Protein AF-A0A2P5EHJ2-F1 (afdb_monomer)

Mean predicted aligned error: 14.76 Å

Structure (mmCIF, N/CA/C/O backbone):
data_AF-A0A2P5EHJ2-F1
#
_entry.id   AF-A0A2P5EHJ2-F1
#
loop_
_atom_site.group_PDB
_atom_site.id
_atom_site.type_symbol
_atom_site.label_atom_id
_atom_site.label_alt_id
_atom_site.label_comp_id
_atom_site.label_asym_id
_atom_site.label_entity_id
_atom_site.label_seq_id
_atom_site.pdbx_PDB_ins_code
_atom_site.Cartn_x
_atom_site.Cartn_y
_atom_site.Cartn_z
_atom_site.occupancy
_atom_site.B_iso_or_equiv
_atom_site.auth_seq_id
_atom_site.auth_comp_id
_atom_site.auth_asym_id
_atom_site.auth_atom_id
_atom_site.pdbx_PDB_model_num
ATOM 1 N N . MET A 1 1 ? 38.128 6.645 -52.106 1.00 60.84 1 MET A N 1
ATOM 2 C CA . MET A 1 1 ? 37.060 5.809 -51.503 1.00 60.84 1 MET A CA 1
ATOM 3 C C . MET A 1 1 ? 37.356 5.371 -50.065 1.00 60.84 1 MET A C 1
ATOM 5 O O . MET A 1 1 ? 36.459 5.480 -49.245 1.00 60.84 1 MET A O 1
ATOM 9 N N . ALA A 1 2 ? 38.567 4.912 -49.715 1.00 66.38 2 ALA A N 1
ATOM 10 C CA . ALA A 1 2 ? 38.880 4.490 -48.336 1.00 66.38 2 ALA A CA 1
ATOM 11 C C . ALA A 1 2 ? 38.745 5.619 -47.289 1.00 66.38 2 ALA A C 1
ATOM 13 O O . ALA A 1 2 ? 38.084 5.422 -46.277 1.00 66.38 2 ALA A O 1
ATOM 14 N N . LEU A 1 3 ? 39.274 6.816 -47.575 1.00 67.88 3 LEU A N 1
ATOM 15 C CA . LEU A 1 3 ? 39.201 7.976 -46.671 1.00 67.88 3 LEU A CA 1
ATOM 16 C C . LEU A 1 3 ? 37.756 8.362 -46.294 1.00 67.88 3 LEU A C 1
ATOM 18 O O . LEU A 1 3 ? 37.477 8.632 -45.133 1.00 67.88 3 LEU A O 1
ATOM 22 N N . ASN A 1 4 ? 36.827 8.302 -47.254 1.00 77.31 4 ASN A N 1
ATOM 23 C CA . ASN A 1 4 ? 35.415 8.632 -47.028 1.00 77.31 4 ASN A CA 1
ATOM 24 C C . ASN A 1 4 ? 34.716 7.600 -46.116 1.00 77.31 4 ASN A C 1
ATOM 26 O O . ASN A 1 4 ? 33.886 7.950 -45.286 1.00 77.31 4 ASN A O 1
ATOM 30 N N . ARG A 1 5 ? 35.112 6.320 -46.199 1.00 73.12 5 ARG A N 1
ATOM 31 C CA . ARG A 1 5 ? 34.600 5.270 -45.301 1.00 73.12 5 ARG A CA 1
ATOM 32 C C . ARG A 1 5 ? 35.107 5.432 -43.869 1.00 73.12 5 ARG A C 1
ATOM 34 O O . ARG A 1 5 ? 34.342 5.225 -42.937 1.00 73.12 5 ARG A O 1
ATOM 41 N N . HIS A 1 6 ? 36.370 5.819 -43.684 1.00 72.88 6 HIS A N 1
ATOM 42 C CA . HIS A 1 6 ? 36.909 6.091 -42.348 1.00 72.88 6 HIS A CA 1
ATOM 43 C C . HIS A 1 6 ? 36.229 7.291 -41.684 1.00 72.88 6 HIS A C 1
ATOM 45 O O . HIS A 1 6 ? 35.910 7.214 -40.501 1.00 72.88 6 HIS A O 1
ATOM 51 N N . LEU A 1 7 ? 35.954 8.352 -42.449 1.00 77.75 7 LEU A N 1
ATOM 52 C CA . LEU A 1 7 ? 35.233 9.521 -41.948 1.00 77.75 7 LEU A CA 1
ATOM 53 C C . LEU A 1 7 ? 33.810 9.158 -41.494 1.00 77.75 7 LEU A C 1
ATOM 55 O O . LEU A 1 7 ? 33.454 9.444 -40.357 1.00 77.75 7 LEU A O 1
ATOM 59 N N . ARG A 1 8 ? 33.044 8.427 -42.317 1.00 77.56 8 ARG A N 1
ATOM 60 C CA . ARG A 1 8 ? 31.687 7.979 -41.942 1.00 77.56 8 ARG A CA 1
ATOM 6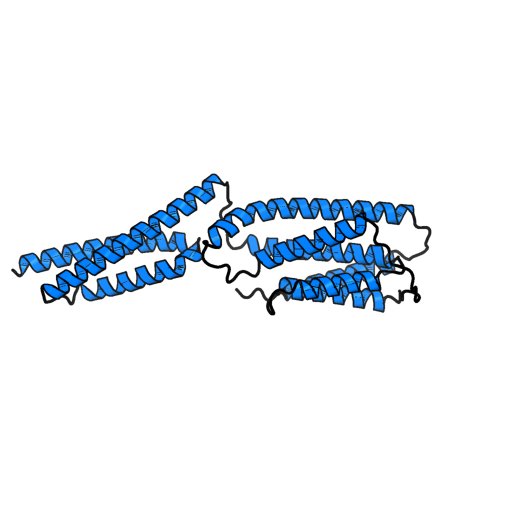1 C C . ARG A 1 8 ? 31.670 7.069 -40.714 1.00 77.56 8 ARG A C 1
ATOM 63 O O . ARG A 1 8 ? 30.804 7.221 -39.860 1.00 77.56 8 ARG A O 1
ATOM 70 N N . ARG A 1 9 ? 32.643 6.156 -40.568 1.00 73.81 9 ARG A N 1
ATOM 71 C CA . ARG A 1 9 ? 32.772 5.352 -39.333 1.00 73.81 9 ARG A CA 1
ATOM 72 C C . ARG A 1 9 ? 32.992 6.233 -38.107 1.00 73.81 9 ARG A C 1
ATOM 74 O O . ARG A 1 9 ? 32.376 5.982 -37.077 1.00 73.81 9 ARG A O 1
ATOM 81 N N . ALA A 1 10 ? 33.847 7.250 -38.216 1.00 73.94 10 ALA A N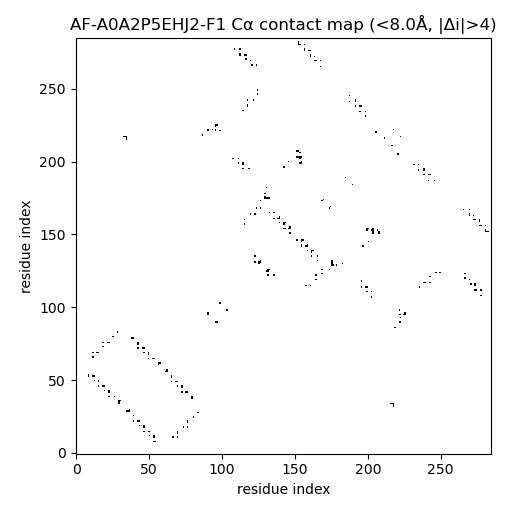 1
ATOM 82 C CA . ALA A 1 10 ? 34.107 8.174 -37.117 1.00 73.94 10 ALA A CA 1
ATOM 83 C C . ALA A 1 10 ? 32.845 8.968 -36.732 1.00 73.94 10 ALA A C 1
ATOM 85 O O . ALA A 1 10 ? 32.527 9.062 -35.551 1.00 73.94 10 ALA A O 1
ATOM 86 N N . GLU A 1 11 ? 32.081 9.466 -37.707 1.00 77.75 11 GLU A N 1
ATOM 87 C CA . GLU A 1 11 ? 30.813 10.176 -37.466 1.00 77.75 11 GLU A CA 1
ATOM 88 C C . GLU A 1 11 ? 29.762 9.284 -36.783 1.00 77.75 11 GLU A C 1
ATOM 90 O O . GLU A 1 11 ? 29.110 9.699 -35.819 1.00 77.75 11 GLU A O 1
ATOM 95 N N . MET A 1 12 ? 29.633 8.031 -37.229 1.00 75.12 12 MET A N 1
ATOM 96 C CA . MET A 1 12 ? 28.741 7.052 -36.599 1.00 75.12 12 MET A CA 1
ATOM 97 C C . MET A 1 12 ? 29.174 6.725 -35.167 1.00 75.12 12 MET A C 1
ATOM 99 O O . MET A 1 12 ? 28.331 6.677 -34.273 1.00 75.12 12 MET A O 1
ATOM 103 N N . ALA A 1 13 ? 30.477 6.546 -34.928 1.00 72.88 13 ALA A N 1
ATOM 104 C CA . ALA A 1 13 ? 31.018 6.289 -33.596 1.00 72.88 13 ALA A CA 1
ATOM 105 C C . ALA A 1 13 ? 30.771 7.464 -32.634 1.00 72.88 13 ALA A C 1
ATOM 107 O O . ALA A 1 13 ? 30.373 7.244 -31.488 1.00 72.88 13 ALA A O 1
ATOM 108 N N . CYS A 1 14 ? 30.934 8.708 -33.100 1.00 79.19 14 CYS A N 1
ATOM 109 C CA . CYS A 1 14 ? 30.576 9.901 -32.328 1.00 79.19 14 CYS A CA 1
ATOM 110 C C . CYS A 1 14 ? 29.082 9.907 -31.977 1.00 79.19 14 CYS A C 1
ATOM 112 O O . CYS A 1 14 ? 28.728 10.035 -30.809 1.00 79.19 14 CYS A O 1
ATOM 114 N N . THR A 1 15 ? 28.211 9.662 -32.961 1.00 75.94 15 THR A N 1
ATOM 115 C CA . THR A 1 15 ? 26.753 9.645 -32.746 1.00 75.94 15 THR A CA 1
ATOM 116 C C . THR A 1 15 ? 26.339 8.574 -31.733 1.00 75.94 15 THR A C 1
ATOM 118 O O . THR A 1 15 ? 25.540 8.832 -30.838 1.00 75.94 15 THR A O 1
ATOM 121 N N . ILE A 1 16 ? 26.908 7.370 -31.826 1.00 71.38 16 ILE A N 1
ATOM 122 C CA . ILE A 1 16 ? 26.653 6.291 -30.861 1.00 71.38 16 ILE A CA 1
ATOM 123 C C . ILE A 1 16 ? 27.139 6.680 -29.465 1.00 71.38 16 ILE A C 1
ATOM 125 O O . ILE A 1 16 ? 26.450 6.414 -28.483 1.00 71.38 16 ILE A O 1
ATOM 129 N N . THR A 1 17 ? 28.294 7.339 -29.366 1.00 76.50 17 THR A N 1
ATOM 130 C CA . THR A 1 17 ? 28.822 7.828 -28.086 1.00 76.50 17 THR A CA 1
ATOM 131 C C . THR A 1 17 ? 27.860 8.826 -27.440 1.00 76.50 17 THR A C 1
ATOM 133 O O . THR A 1 17 ? 27.565 8.698 -26.251 1.00 76.50 17 THR A O 1
ATOM 136 N N . ASP A 1 18 ? 27.293 9.749 -28.220 1.00 77.31 18 ASP A N 1
ATOM 137 C CA . ASP A 1 18 ? 26.285 10.696 -27.733 1.00 77.31 18 ASP A CA 1
ATOM 138 C C . ASP A 1 18 ? 25.021 9.982 -27.234 1.00 77.31 18 ASP A C 1
ATOM 140 O O . ASP A 1 18 ? 24.514 10.303 -26.156 1.00 77.31 18 ASP A O 1
ATOM 144 N N . ILE A 1 19 ? 24.542 8.961 -27.956 1.00 73.50 19 ILE A N 1
ATOM 145 C CA . ILE A 1 19 ? 23.400 8.134 -27.526 1.00 73.50 19 ILE A CA 1
ATOM 146 C C . ILE A 1 19 ? 23.718 7.408 -26.215 1.00 73.50 19 ILE A C 1
ATOM 148 O O . ILE A 1 19 ? 22.867 7.355 -25.327 1.00 73.50 19 ILE A O 1
ATOM 152 N N . VAL A 1 20 ? 24.929 6.866 -26.053 1.00 72.06 20 VAL A N 1
ATOM 153 C CA . VAL A 1 20 ? 25.353 6.196 -24.812 1.00 72.06 20 VAL A CA 1
ATOM 154 C C . VAL A 1 20 ? 25.381 7.180 -23.643 1.00 72.06 20 VAL A C 1
ATOM 156 O O . VAL A 1 20 ? 24.893 6.854 -22.560 1.00 72.06 20 VAL A O 1
ATOM 159 N N . ILE A 1 21 ? 25.908 8.390 -23.846 1.00 76.00 21 ILE A N 1
ATOM 160 C CA . ILE A 1 21 ? 25.928 9.440 -22.817 1.00 76.00 21 ILE A CA 1
ATOM 161 C C . ILE A 1 21 ? 24.498 9.824 -22.419 1.00 76.00 21 ILE A C 1
ATOM 163 O O . ILE A 1 21 ? 24.180 9.854 -21.228 1.00 76.00 21 ILE A O 1
ATOM 167 N N . GLN A 1 22 ? 23.616 10.053 -23.397 1.00 75.75 22 GLN A N 1
ATOM 168 C CA . GLN A 1 22 ? 22.203 10.349 -23.146 1.00 75.75 22 GLN A CA 1
ATOM 169 C C . GLN A 1 22 ? 21.498 9.195 -22.431 1.00 75.75 22 GLN A C 1
ATOM 171 O O . GLN A 1 22 ? 20.753 9.425 -21.483 1.00 75.75 22 GLN A O 1
ATOM 176 N N . SER A 1 23 ? 21.773 7.953 -22.831 1.00 72.69 23 SER A N 1
ATOM 177 C CA . SER A 1 23 ? 21.204 6.759 -22.206 1.00 72.69 23 SER A CA 1
ATOM 178 C C . SER A 1 23 ? 21.645 6.628 -20.753 1.00 72.69 23 SER A C 1
ATOM 180 O O . SER A 1 23 ? 20.811 6.367 -19.900 1.00 72.69 23 SER A O 1
ATOM 182 N N . ARG A 1 24 ? 22.909 6.909 -20.419 1.00 75.06 24 ARG A N 1
ATOM 183 C CA . ARG A 1 24 ? 23.361 6.938 -19.015 1.00 75.06 24 ARG A CA 1
ATOM 184 C C . ARG A 1 24 ? 22.679 8.035 -18.200 1.00 75.06 24 ARG A C 1
ATOM 186 O O . ARG A 1 24 ? 22.322 7.806 -17.048 1.00 75.06 24 ARG A O 1
ATOM 193 N N . ALA A 1 25 ? 22.484 9.218 -18.783 1.00 77.00 25 ALA A N 1
ATOM 194 C CA . ALA A 1 25 ? 21.754 10.295 -18.119 1.00 77.00 25 ALA A CA 1
ATOM 195 C C . ALA A 1 25 ? 20.280 9.919 -17.877 1.00 77.00 25 ALA A C 1
ATOM 197 O O . ALA A 1 25 ? 19.750 10.199 -16.804 1.00 77.00 25 ALA A O 1
ATOM 198 N N . MET A 1 26 ? 19.641 9.246 -18.841 1.00 79.19 26 MET A N 1
ATOM 199 C CA . MET A 1 26 ? 18.288 8.706 -18.688 1.00 79.19 26 MET A CA 1
ATOM 200 C C . MET A 1 26 ? 18.239 7.568 -17.671 1.00 79.19 26 MET A C 1
ATOM 202 O O . MET A 1 26 ? 17.310 7.538 -16.881 1.00 79.19 26 MET A O 1
ATOM 206 N N . GLN A 1 27 ? 19.238 6.683 -17.637 1.00 77.56 27 GLN A N 1
ATOM 207 C CA . GLN A 1 27 ? 19.295 5.555 -16.707 1.00 77.56 27 GLN A CA 1
ATOM 208 C C . GLN A 1 27 ? 19.122 6.021 -15.266 1.00 77.56 27 GLN A C 1
ATOM 210 O O . GLN A 1 27 ? 18.277 5.493 -14.562 1.00 77.56 27 GLN A O 1
ATOM 215 N N . LYS A 1 28 ? 19.844 7.071 -14.863 1.00 75.62 28 LYS A N 1
ATOM 216 C CA . LYS A 1 28 ? 19.715 7.633 -13.5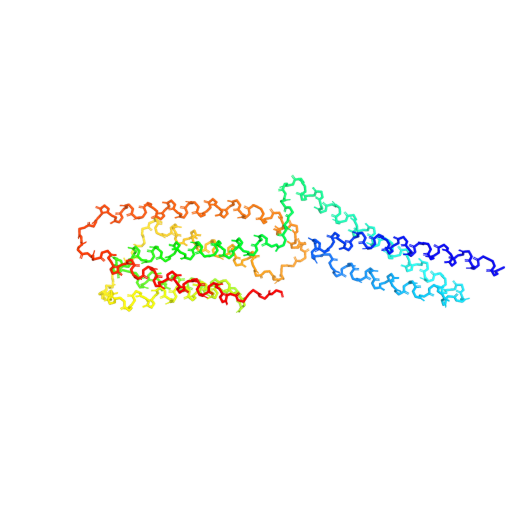16 1.00 75.62 28 LYS A CA 1
ATOM 217 C C . LYS A 1 28 ? 18.298 8.147 -13.226 1.00 75.62 28 LYS A C 1
ATOM 219 O O . LYS A 1 28 ? 17.811 7.996 -12.117 1.00 75.62 28 LYS A O 1
ATOM 224 N N . LYS A 1 29 ? 17.631 8.746 -14.219 1.00 75.38 29 LYS A N 1
ATOM 225 C CA . LYS A 1 29 ? 16.239 9.208 -14.090 1.00 75.38 29 LYS A CA 1
ATOM 226 C C . LYS A 1 29 ? 15.233 8.054 -14.072 1.00 75.38 29 LYS A C 1
ATOM 228 O O . LYS A 1 29 ? 14.196 8.169 -13.442 1.00 75.38 29 LYS A O 1
ATOM 233 N N . ILE A 1 30 ? 15.525 6.968 -14.781 1.00 69.94 30 ILE A N 1
ATOM 234 C CA . ILE A 1 30 ? 14.668 5.780 -14.896 1.00 69.94 30 ILE A CA 1
ATOM 235 C C . ILE A 1 30 ? 14.848 4.853 -13.693 1.00 69.94 30 ILE A C 1
ATOM 237 O O . ILE A 1 30 ? 13.908 4.189 -13.290 1.00 69.94 30 ILE A O 1
ATOM 241 N N . GLU A 1 31 ? 16.023 4.838 -13.067 1.00 69.06 31 GLU A N 1
ATOM 242 C CA . GLU A 1 31 ? 16.214 4.207 -11.757 1.00 69.06 31 GLU A CA 1
ATOM 243 C C . GLU A 1 31 ? 15.306 4.852 -10.695 1.00 69.06 31 GLU A C 1
ATOM 245 O O . GLU A 1 31 ? 14.839 4.152 -9.807 1.00 69.06 31 GLU A O 1
ATOM 250 N N . GLU A 1 32 ? 14.984 6.146 -10.833 1.00 63.53 32 GLU A N 1
ATOM 251 C CA . GLU A 1 32 ? 13.972 6.838 -10.014 1.00 63.53 32 GLU A CA 1
ATOM 252 C C . GLU A 1 32 ? 12.518 6.588 -10.501 1.00 63.53 32 GLU A C 1
ATOM 254 O O . GLU A 1 32 ? 11.576 6.943 -9.795 1.00 63.53 32 GLU A O 1
ATOM 259 N N . LEU A 1 33 ? 12.312 6.023 -11.704 1.00 61.81 33 LEU A N 1
ATOM 260 C CA . LEU A 1 33 ? 11.027 5.928 -12.425 1.00 61.81 33 LEU A CA 1
ATOM 261 C C . LEU A 1 33 ? 10.903 4.572 -13.162 1.00 61.81 33 LEU A C 1
ATOM 263 O O . LEU A 1 33 ? 11.215 4.457 -14.354 1.00 61.81 33 LEU A O 1
ATOM 267 N N . ASP A 1 34 ? 10.469 3.537 -12.446 1.00 61.41 34 ASP A N 1
ATOM 268 C CA . ASP A 1 34 ? 10.512 2.120 -12.845 1.00 61.41 34 ASP A CA 1
ATOM 269 C C . ASP A 1 34 ? 9.745 1.769 -14.151 1.00 61.41 34 ASP A C 1
ATOM 271 O O . ASP A 1 34 ? 10.102 0.841 -14.878 1.00 61.41 34 ASP A O 1
ATOM 275 N N . GLY A 1 35 ? 8.744 2.548 -14.553 1.00 66.62 35 GLY A N 1
ATOM 276 C CA . GLY A 1 35 ? 7.829 2.287 -15.669 1.00 66.62 35 GLY A CA 1
ATOM 277 C C . GLY A 1 35 ? 8.377 2.635 -17.049 1.00 66.62 35 GLY A C 1
ATOM 278 O O . GLY A 1 35 ? 7.714 2.387 -18.060 1.00 66.62 35 GLY A O 1
ATOM 279 N N . PHE A 1 36 ? 9.600 3.160 -17.124 1.00 70.94 36 PHE A N 1
ATOM 280 C CA . PHE A 1 36 ? 10.330 3.357 -18.380 1.00 70.94 36 PHE A CA 1
ATOM 281 C C . PHE A 1 36 ? 11.405 2.284 -18.629 1.00 70.94 36 PHE A C 1
ATOM 283 O O . PHE A 1 36 ? 12.080 2.320 -19.664 1.00 70.94 36 PHE A O 1
ATOM 290 N N . ARG A 1 37 ? 11.553 1.313 -17.714 1.00 75.12 37 ARG A N 1
ATOM 291 C CA . ARG A 1 37 ? 12.618 0.298 -17.717 1.00 75.12 37 ARG A CA 1
ATOM 292 C C . ARG A 1 37 ? 12.672 -0.529 -19.003 1.00 75.12 37 ARG A C 1
ATOM 294 O O . ARG A 1 37 ? 13.752 -0.671 -19.574 1.00 75.12 37 ARG A O 1
ATOM 301 N N . ASP A 1 38 ? 11.540 -1.031 -19.492 1.00 74.75 38 ASP A N 1
ATOM 302 C CA . ASP A 1 38 ? 11.500 -1.898 -20.684 1.00 74.75 38 ASP A CA 1
ATOM 303 C C . ASP A 1 38 ? 11.889 -1.153 -21.967 1.00 74.75 38 ASP A C 1
ATOM 305 O O . ASP A 1 38 ? 12.667 -1.644 -22.791 1.00 74.75 38 ASP A O 1
ATOM 309 N N . GLU A 1 39 ? 11.375 0.068 -22.135 1.00 74.50 39 GLU A N 1
ATOM 310 C CA . GLU A 1 39 ? 11.681 0.905 -23.295 1.00 74.50 39 GLU A CA 1
ATOM 311 C C . GLU A 1 39 ? 13.149 1.355 -23.284 1.00 74.50 39 GLU A C 1
ATOM 313 O O . GLU A 1 39 ? 13.813 1.361 -24.325 1.00 74.50 39 GLU A O 1
ATOM 318 N N . PHE A 1 40 ? 13.685 1.646 -22.100 1.00 80.81 40 PHE A N 1
ATOM 319 C CA . PHE A 1 40 ? 15.098 1.934 -21.905 1.00 80.81 40 PHE A CA 1
ATOM 320 C C . PHE A 1 40 ? 15.998 0.739 -22.203 1.00 80.81 40 PHE A C 1
ATOM 322 O O . PHE A 1 40 ? 16.985 0.887 -22.924 1.00 80.81 40 PHE A O 1
ATOM 329 N N . TRP A 1 41 ? 15.647 -0.454 -21.719 1.00 81.81 41 TRP A N 1
ATOM 330 C CA . TRP A 1 41 ? 16.387 -1.680 -22.013 1.00 81.81 41 TRP A CA 1
ATOM 331 C C . TRP A 1 41 ? 16.441 -1.971 -23.511 1.00 81.81 41 TRP A C 1
ATOM 333 O O . TRP A 1 41 ? 17.499 -2.330 -24.030 1.00 81.81 41 TRP A O 1
ATOM 343 N N . ALA A 1 42 ? 15.336 -1.757 -24.229 1.00 75.81 42 ALA A N 1
ATOM 344 C CA . ALA A 1 42 ? 15.304 -1.903 -25.680 1.00 75.81 42 ALA A CA 1
ATOM 345 C C . ALA A 1 42 ? 16.266 -0.926 -26.385 1.00 75.81 42 ALA A C 1
ATOM 347 O O . ALA A 1 42 ? 17.005 -1.335 -27.284 1.00 75.81 42 ALA A O 1
ATOM 348 N N . ILE A 1 43 ? 16.298 0.344 -25.962 1.00 77.25 43 ILE A N 1
ATOM 349 C CA . ILE A 1 43 ? 17.215 1.364 -26.504 1.00 77.25 43 ILE A CA 1
ATOM 350 C C . ILE A 1 43 ? 18.670 1.026 -26.166 1.00 77.25 43 ILE A C 1
ATOM 352 O O . ILE A 1 43 ? 19.532 1.094 -27.042 1.00 77.25 43 ILE A O 1
ATOM 356 N N . SER A 1 44 ? 18.944 0.622 -24.926 1.00 80.38 44 SER A N 1
ATOM 357 C CA . SER A 1 44 ? 20.279 0.248 -24.453 1.00 80.38 44 SER A CA 1
ATOM 358 C C . SER A 1 44 ? 20.838 -0.936 -25.247 1.00 80.38 44 SER A C 1
ATOM 360 O O . SER A 1 44 ? 21.905 -0.827 -25.853 1.00 80.38 44 SER A O 1
ATOM 362 N N . ASN A 1 45 ? 20.063 -2.019 -25.373 1.00 81.69 45 ASN A N 1
ATOM 363 C CA . ASN A 1 45 ? 20.450 -3.202 -26.145 1.00 81.69 45 ASN A CA 1
ATOM 364 C C . ASN A 1 45 ? 20.703 -2.871 -27.623 1.00 81.69 45 ASN A C 1
ATOM 366 O O . ASN A 1 45 ? 21.704 -3.306 -28.195 1.00 81.69 45 ASN A O 1
ATOM 370 N N . ALA A 1 46 ? 19.826 -2.072 -28.240 1.00 76.38 46 ALA A N 1
ATOM 371 C CA . ALA A 1 46 ? 19.997 -1.641 -29.625 1.00 76.38 46 ALA A CA 1
ATOM 372 C C . ALA A 1 46 ? 21.250 -0.765 -29.808 1.00 76.38 46 ALA A C 1
ATOM 374 O O . ALA A 1 46 ? 21.961 -0.905 -30.803 1.00 76.38 46 ALA A O 1
ATOM 375 N N . THR A 1 47 ? 21.557 0.093 -28.832 1.00 79.50 47 THR A N 1
ATOM 376 C CA . THR A 1 47 ? 22.751 0.952 -28.834 1.00 79.50 47 THR A CA 1
ATOM 377 C C . THR A 1 47 ? 24.030 0.127 -28.700 1.00 79.50 47 THR A C 1
ATOM 379 O O . THR A 1 47 ? 24.968 0.330 -29.469 1.00 79.50 47 THR A O 1
ATOM 382 N N . SER A 1 48 ? 24.069 -0.844 -27.781 1.00 80.00 48 SER A N 1
ATOM 383 C CA . SER A 1 48 ? 25.206 -1.763 -27.630 1.00 80.00 48 SER A CA 1
ATOM 384 C C . SER A 1 48 ? 25.442 -2.596 -28.889 1.00 80.00 48 SER A C 1
ATOM 386 O O . SER A 1 48 ? 26.585 -2.765 -29.311 1.00 80.00 48 SER A O 1
ATOM 388 N N . TYR A 1 49 ? 24.367 -3.072 -29.522 1.00 79.44 49 TYR A N 1
ATOM 389 C CA . TYR A 1 49 ? 24.451 -3.783 -30.793 1.00 79.44 49 TYR A CA 1
ATOM 390 C C . TYR A 1 49 ? 25.007 -2.889 -31.911 1.00 79.44 49 TYR A C 1
ATOM 392 O O . TYR A 1 49 ? 25.942 -3.285 -32.605 1.00 79.44 49 TYR A O 1
ATOM 400 N N . ALA A 1 50 ? 24.499 -1.658 -32.046 1.00 76.38 50 ALA A N 1
ATOM 401 C CA . ALA A 1 50 ? 24.994 -0.700 -33.031 1.00 76.38 50 ALA A CA 1
ATOM 402 C C . ALA A 1 50 ? 26.480 -0.366 -32.814 1.00 76.38 50 ALA A C 1
ATOM 404 O O . ALA A 1 50 ? 27.236 -0.341 -33.783 1.00 76.38 50 ALA A O 1
ATOM 405 N N . ALA A 1 51 ? 26.913 -0.184 -31.561 1.00 80.12 51 ALA A N 1
ATOM 406 C CA . ALA A 1 51 ? 28.310 0.066 -31.206 1.00 80.12 51 ALA A CA 1
ATOM 407 C C . ALA A 1 51 ? 29.231 -1.080 -31.646 1.00 80.12 51 ALA A C 1
ATOM 409 O O . ALA A 1 51 ? 30.253 -0.835 -32.282 1.00 80.12 51 ALA A O 1
ATOM 410 N N . ALA A 1 52 ? 28.837 -2.328 -31.374 1.00 83.00 52 ALA A N 1
ATOM 411 C CA . ALA A 1 52 ? 29.602 -3.506 -31.774 1.00 83.00 52 ALA A CA 1
ATOM 412 C C . ALA A 1 52 ? 29.684 -3.672 -33.303 1.00 83.00 52 ALA A C 1
ATOM 414 O O . ALA A 1 52 ? 30.666 -4.198 -33.818 1.00 83.00 52 ALA A O 1
ATOM 415 N N . MET A 1 53 ? 28.670 -3.222 -34.047 1.00 79.69 53 MET A N 1
ATOM 416 C CA . MET A 1 53 ? 28.653 -3.353 -35.504 1.00 79.69 53 MET A CA 1
ATOM 417 C C . MET A 1 53 ? 29.588 -2.385 -36.229 1.00 79.69 53 MET A C 1
ATOM 419 O O . MET A 1 53 ? 30.071 -2.742 -37.301 1.00 79.69 53 MET A O 1
ATOM 423 N N . VAL A 1 54 ? 29.840 -1.182 -35.697 1.00 80.00 54 VAL A N 1
ATOM 424 C CA . VAL A 1 54 ? 30.566 -0.109 -36.416 1.00 80.00 54 VAL A CA 1
ATOM 425 C C . VAL A 1 54 ? 31.964 -0.535 -36.867 1.00 80.00 54 VAL A C 1
ATOM 427 O O . VAL A 1 54 ? 32.382 -0.199 -37.981 1.00 80.00 54 VAL A O 1
ATOM 430 N N . ASP A 1 55 ? 32.651 -1.342 -36.061 1.00 79.12 55 ASP A N 1
ATOM 431 C CA . ASP A 1 55 ? 33.992 -1.849 -36.371 1.00 79.12 55 ASP A CA 1
ATOM 432 C C . ASP A 1 55 ? 33.994 -2.941 -37.458 1.00 79.12 55 ASP A C 1
ATOM 434 O O . ASP A 1 55 ? 35.035 -3.244 -38.049 1.00 79.12 55 ASP A O 1
ATOM 438 N N . HIS A 1 56 ? 32.823 -3.495 -37.779 1.00 83.81 56 HIS A N 1
ATOM 439 C CA . HIS A 1 56 ? 32.639 -4.623 -38.691 1.00 83.81 56 HIS A CA 1
ATOM 440 C C . HIS A 1 56 ? 31.887 -4.266 -39.987 1.00 83.81 56 HIS A C 1
ATOM 442 O O . HIS A 1 56 ? 31.511 -5.162 -40.737 1.00 83.81 56 HIS A O 1
ATOM 448 N N . LEU A 1 57 ? 31.676 -2.979 -40.292 1.00 82.56 57 LEU A N 1
ATOM 449 C CA . LEU A 1 57 ? 31.001 -2.548 -41.528 1.00 82.56 57 LEU A CA 1
ATOM 450 C C . LEU A 1 57 ? 31.990 -2.476 -42.697 1.00 82.56 57 LEU A C 1
ATOM 452 O O . LEU A 1 57 ? 32.866 -1.606 -42.713 1.00 82.56 57 LEU A O 1
ATOM 456 N N . PHE A 1 58 ? 31.855 -3.334 -43.708 1.00 83.62 58 PHE A N 1
ATOM 457 C CA . PHE A 1 58 ? 32.791 -3.402 -44.841 1.00 83.62 58 PHE A CA 1
ATOM 458 C C . PHE A 1 58 ? 32.180 -2.919 -46.161 1.00 83.62 58 PHE A C 1
ATOM 460 O O . PHE A 1 58 ? 32.902 -2.408 -47.030 1.00 83.62 58 PHE A O 1
ATOM 467 N N . THR A 1 59 ? 30.861 -3.036 -46.297 1.00 88.94 59 THR A N 1
ATOM 468 C CA . THR A 1 59 ? 30.102 -2.735 -47.513 1.00 88.94 59 THR A CA 1
ATOM 469 C C . THR A 1 59 ? 29.217 -1.502 -47.350 1.00 88.94 59 THR A C 1
ATOM 471 O O . THR A 1 59 ? 28.747 -1.189 -46.262 1.00 88.94 59 THR A O 1
ATOM 474 N N . GLU A 1 60 ? 28.958 -0.803 -48.455 1.00 83.25 60 GLU A N 1
ATOM 475 C CA . GLU A 1 60 ? 28.117 0.404 -48.466 1.00 83.25 60 GLU A CA 1
ATOM 476 C C . GLU A 1 60 ? 26.688 0.135 -47.967 1.00 83.25 60 GLU A C 1
ATOM 478 O O . GLU A 1 60 ? 26.087 0.955 -47.277 1.00 83.25 60 GLU A O 1
ATOM 483 N N . GLU A 1 61 ? 26.159 -1.050 -48.263 1.00 87.25 61 GLU A N 1
ATOM 484 C CA . GLU A 1 61 ? 24.834 -1.454 -47.806 1.00 87.25 61 GLU A CA 1
ATOM 485 C C . GLU A 1 61 ? 24.790 -1.686 -46.286 1.00 87.25 61 GLU A C 1
ATOM 487 O O . GLU A 1 61 ? 23.800 -1.341 -45.645 1.00 87.25 61 GLU A O 1
ATOM 492 N N . GLU A 1 62 ? 25.862 -2.214 -45.687 1.00 83.75 62 GLU A N 1
ATOM 493 C CA . GLU A 1 62 ? 25.982 -2.340 -44.227 1.00 83.75 62 GLU A CA 1
ATOM 494 C C . GLU A 1 62 ? 26.036 -0.967 -43.549 1.00 83.75 62 GLU A C 1
ATOM 496 O O . GLU A 1 62 ? 25.355 -0.766 -42.543 1.00 83.75 62 GLU A O 1
ATOM 501 N N . PHE A 1 63 ? 26.766 -0.005 -44.128 1.00 81.38 63 PHE A N 1
ATOM 502 C CA . PHE A 1 63 ? 26.768 1.384 -43.655 1.00 81.38 63 PHE A CA 1
ATOM 503 C C . PHE A 1 63 ? 25.368 1.991 -43.680 1.00 81.38 63 PHE A C 1
ATOM 505 O O . PHE A 1 63 ? 24.907 2.505 -42.665 1.00 81.38 63 PHE A O 1
ATOM 512 N N . ARG A 1 64 ? 24.657 1.864 -44.805 1.00 85.81 64 ARG A N 1
ATOM 513 C CA . ARG A 1 64 ? 23.300 2.403 -44.950 1.00 85.81 64 ARG A CA 1
ATOM 514 C C . ARG A 1 64 ? 22.326 1.803 -43.932 1.00 85.81 64 ARG A C 1
ATOM 516 O O . ARG A 1 64 ? 21.511 2.520 -43.356 1.00 85.81 64 ARG A O 1
ATOM 523 N N . ARG A 1 65 ? 22.406 0.490 -43.681 1.00 83.31 65 ARG A N 1
ATOM 524 C CA . ARG A 1 65 ? 21.582 -0.171 -42.651 1.00 83.31 65 ARG A CA 1
ATOM 525 C C . ARG A 1 65 ? 21.917 0.323 -41.251 1.00 83.31 65 ARG A C 1
ATOM 527 O O . ARG A 1 65 ? 21.004 0.598 -40.479 1.00 83.31 65 ARG A O 1
ATOM 534 N N . ALA A 1 66 ? 23.200 0.446 -40.930 1.00 77.19 66 ALA A N 1
ATOM 535 C CA . ALA A 1 66 ? 23.634 0.927 -39.629 1.00 77.19 66 ALA A CA 1
ATOM 536 C C . ALA A 1 66 ? 23.226 2.394 -39.395 1.00 77.19 66 ALA A C 1
ATOM 538 O O . ALA A 1 66 ? 22.740 2.712 -38.315 1.00 77.19 66 ALA A O 1
ATOM 539 N N . GLU A 1 67 ? 23.311 3.261 -40.409 1.00 85.25 67 GLU A N 1
ATOM 540 C CA . GLU A 1 67 ? 22.803 4.640 -40.342 1.00 85.25 67 GLU A CA 1
ATOM 541 C C . GLU A 1 67 ? 21.297 4.685 -40.045 1.00 85.25 67 GLU A C 1
ATOM 543 O O . GLU A 1 67 ? 20.875 5.403 -39.140 1.00 85.25 67 GLU A O 1
ATOM 548 N N . MET A 1 68 ? 20.483 3.878 -40.737 1.00 85.69 68 MET A N 1
ATOM 549 C CA . MET A 1 68 ? 19.041 3.797 -40.460 1.00 85.69 68 MET A CA 1
ATOM 550 C C . MET A 1 68 ? 18.753 3.331 -39.026 1.00 85.69 68 MET A C 1
ATOM 552 O O . MET A 1 68 ? 17.892 3.901 -38.354 1.00 85.69 68 MET A O 1
ATOM 556 N N . THR A 1 69 ? 19.490 2.330 -38.537 1.00 81.31 69 THR A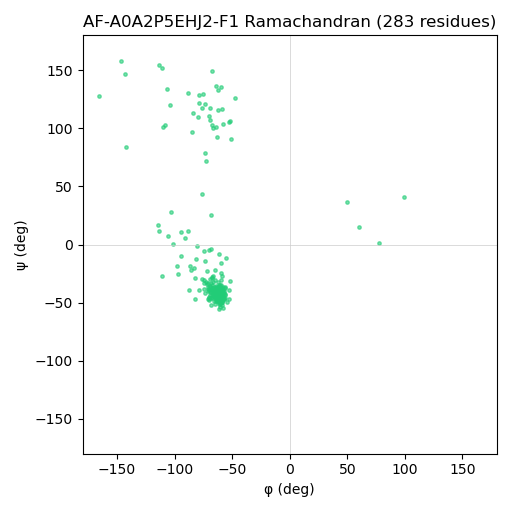 N 1
ATOM 557 C CA . THR A 1 69 ? 19.367 1.838 -37.158 1.00 81.31 69 THR A CA 1
ATOM 558 C C . THR A 1 69 ? 19.739 2.916 -36.140 1.00 81.31 69 THR A C 1
ATOM 560 O O . THR A 1 69 ? 18.995 3.121 -35.184 1.00 81.31 69 THR A O 1
ATOM 563 N N . ILE A 1 70 ? 20.838 3.647 -36.353 1.00 81.25 70 ILE A N 1
ATOM 564 C CA . ILE A 1 70 ? 21.265 4.743 -35.470 1.00 81.25 70 ILE A CA 1
ATOM 565 C C . ILE A 1 70 ? 20.201 5.845 -35.436 1.00 81.25 70 ILE A C 1
ATOM 567 O O . ILE A 1 70 ? 19.798 6.260 -34.354 1.00 81.25 70 ILE A O 1
ATOM 571 N N . VAL A 1 71 ? 19.679 6.273 -36.591 1.00 86.88 71 VAL A N 1
ATOM 572 C CA . VAL A 1 71 ? 18.614 7.292 -36.665 1.00 86.88 71 VAL A CA 1
ATOM 573 C C . VAL A 1 71 ? 17.360 6.852 -35.902 1.00 86.88 71 VAL A C 1
ATOM 575 O O . VAL A 1 71 ? 16.762 7.650 -35.172 1.00 86.88 71 VAL A O 1
ATOM 578 N N . TYR A 1 72 ? 16.974 5.581 -36.028 1.00 84.25 72 TYR A N 1
ATOM 579 C CA . TYR A 1 72 ? 15.848 5.014 -35.290 1.00 84.25 72 TYR A CA 1
ATOM 580 C C . TYR A 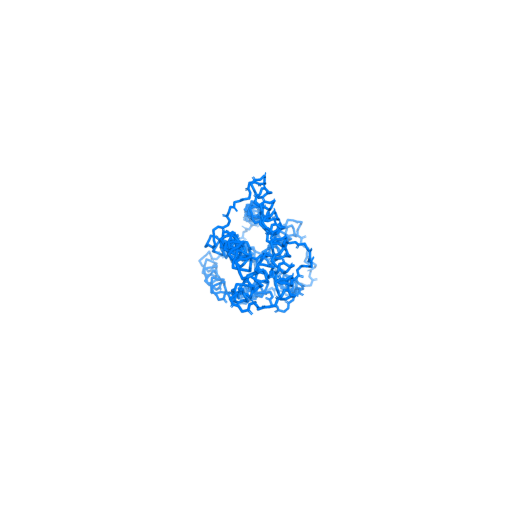1 72 ? 16.086 5.025 -33.772 1.00 84.25 72 TYR A C 1
ATOM 582 O O . TYR A 1 72 ? 15.228 5.504 -33.026 1.00 84.25 72 TYR A O 1
ATOM 590 N N . ILE A 1 73 ? 17.253 4.557 -33.312 1.00 78.25 73 ILE A N 1
ATOM 591 C CA . ILE A 1 73 ? 17.624 4.555 -31.888 1.00 78.25 73 ILE A CA 1
ATOM 592 C C . ILE A 1 73 ? 17.613 5.984 -31.334 1.00 78.25 73 ILE A C 1
ATOM 594 O O . ILE A 1 73 ? 16.985 6.227 -30.305 1.00 78.25 73 ILE A O 1
ATOM 598 N N . THR A 1 74 ? 18.228 6.938 -32.040 1.00 83.38 74 THR A N 1
ATOM 599 C CA . THR A 1 74 ? 18.257 8.355 -31.649 1.00 83.38 74 THR A CA 1
ATOM 600 C C . THR A 1 74 ? 16.852 8.924 -31.498 1.00 83.38 74 THR A C 1
ATOM 602 O O . THR A 1 74 ? 16.542 9.546 -30.483 1.00 83.38 74 THR A O 1
ATOM 605 N N . SER A 1 75 ? 15.974 8.672 -32.471 1.00 85.06 75 SER A N 1
ATOM 606 C CA . SER A 1 75 ? 14.592 9.166 -32.436 1.00 85.06 75 SER A CA 1
ATOM 607 C C . SER A 1 75 ? 13.827 8.613 -31.228 1.00 85.06 75 SER A C 1
ATOM 609 O O . SER A 1 75 ? 13.088 9.345 -30.568 1.00 85.06 75 SER A O 1
ATOM 611 N N . ARG A 1 76 ? 14.035 7.333 -30.889 1.00 81.38 76 ARG A N 1
ATOM 612 C CA . ARG A 1 76 ? 13.424 6.709 -29.705 1.00 81.38 76 ARG A CA 1
ATOM 613 C C . ARG A 1 76 ? 13.990 7.240 -28.396 1.00 81.38 76 ARG A C 1
ATOM 615 O O . ARG A 1 76 ? 13.214 7.537 -27.495 1.00 81.38 76 ARG A O 1
ATOM 622 N N . ALA A 1 77 ? 15.308 7.398 -28.301 1.00 76.25 77 ALA A N 1
ATOM 623 C CA . ALA A 1 77 ? 15.961 7.976 -27.130 1.00 76.25 77 ALA A CA 1
ATOM 624 C C . ALA A 1 77 ? 15.461 9.403 -26.857 1.00 76.25 77 ALA A C 1
ATOM 626 O O . ALA A 1 77 ? 15.130 9.740 -25.723 1.00 76.25 77 ALA A O 1
ATOM 627 N N . GLN A 1 78 ? 15.311 10.219 -27.903 1.00 86.00 78 GLN A N 1
ATOM 628 C CA . GLN A 1 78 ? 14.752 11.567 -27.791 1.00 86.00 78 GLN A CA 1
ATOM 629 C C . GLN A 1 78 ? 13.282 11.557 -27.353 1.00 86.00 78 GLN A C 1
ATOM 631 O O . GLN A 1 78 ? 12.905 12.329 -26.471 1.00 86.00 78 GLN A O 1
ATOM 636 N N . ALA A 1 79 ? 12.456 10.678 -27.927 1.00 81.69 79 ALA A N 1
ATOM 637 C CA . ALA A 1 79 ? 11.054 10.542 -27.535 1.00 81.69 79 ALA A CA 1
ATOM 638 C C . ALA A 1 79 ? 10.905 10.099 -26.069 1.00 81.69 79 ALA A C 1
ATOM 640 O O . ALA A 1 79 ? 10.086 10.661 -25.339 1.00 81.69 79 ALA A O 1
ATOM 641 N N . LEU A 1 80 ? 11.724 9.141 -25.624 1.00 78.06 80 LEU A N 1
ATOM 642 C CA . LEU A 1 80 ? 11.758 8.684 -24.236 1.00 78.06 80 LEU A CA 1
ATOM 643 C C . LEU A 1 80 ? 12.203 9.808 -23.291 1.00 78.06 80 LEU A C 1
ATOM 645 O O . LEU A 1 80 ? 11.510 10.100 -22.321 1.00 78.06 80 LEU A O 1
ATOM 649 N N . SER A 1 81 ? 13.300 10.498 -23.616 1.00 84.25 81 SER A N 1
ATOM 650 C CA . SER A 1 81 ? 13.798 11.648 -22.850 1.00 84.25 81 SER A CA 1
ATOM 651 C C . SER A 1 81 ? 12.735 12.740 -22.703 1.00 84.25 81 SER A C 1
ATOM 653 O O . SER A 1 81 ? 12.508 13.254 -21.607 1.00 84.25 81 SER A O 1
ATOM 655 N N . LYS A 1 82 ? 12.009 13.050 -23.786 1.00 86.00 82 LYS A N 1
ATOM 656 C CA . LYS A 1 82 ? 10.897 14.006 -23.754 1.00 86.00 82 LYS A CA 1
ATOM 657 C C . LYS A 1 82 ? 9.797 13.564 -22.786 1.00 86.00 82 LYS A C 1
ATOM 659 O O . LYS A 1 82 ? 9.368 14.375 -21.973 1.00 86.00 82 LYS A O 1
ATOM 664 N N . ARG A 1 83 ? 9.375 12.295 -22.837 1.00 78.31 83 ARG A N 1
ATOM 665 C CA . ARG A 1 83 ? 8.348 11.745 -21.931 1.00 78.31 83 ARG A CA 1
ATOM 666 C C . ARG A 1 83 ? 8.786 11.787 -20.468 1.00 78.31 83 ARG A C 1
ATOM 668 O O . ARG A 1 83 ? 7.980 12.162 -19.626 1.00 78.31 83 ARG A O 1
ATOM 675 N N . ILE A 1 84 ? 10.050 11.471 -20.178 1.00 74.69 84 ILE A N 1
ATOM 676 C CA . ILE A 1 84 ? 10.616 11.561 -18.823 1.00 74.69 84 ILE A CA 1
ATOM 677 C C . ILE A 1 84 ? 10.601 13.013 -18.326 1.00 74.69 84 ILE A C 1
ATOM 679 O O . ILE A 1 84 ? 10.185 13.276 -17.204 1.00 74.69 84 ILE A O 1
ATOM 683 N N . ASN A 1 85 ? 10.999 13.978 -19.158 1.00 82.00 85 ASN A N 1
ATOM 684 C CA . ASN A 1 85 ? 10.991 15.387 -18.755 1.00 82.00 85 ASN A CA 1
ATOM 685 C C . ASN A 1 85 ? 9.559 15.932 -18.575 1.00 82.00 85 ASN A C 1
ATOM 687 O O . ASN A 1 85 ? 9.298 16.656 -17.619 1.00 82.00 85 ASN A O 1
ATOM 691 N N . GLU A 1 86 ? 8.619 15.571 -19.459 1.00 80.69 86 GLU A N 1
ATOM 692 C CA . GLU A 1 86 ? 7.194 15.917 -19.312 1.00 80.69 86 GLU A CA 1
ATOM 693 C C . GLU A 1 86 ? 6.604 15.319 -18.024 1.00 80.69 86 GLU A C 1
ATOM 695 O O . GLU A 1 86 ? 5.784 15.952 -17.356 1.00 80.69 86 GLU A O 1
ATOM 700 N N . PHE A 1 87 ? 7.034 14.110 -17.659 1.00 69.56 87 PHE A N 1
ATOM 701 C CA . PHE A 1 87 ? 6.677 13.468 -16.402 1.00 69.56 87 PHE A CA 1
ATOM 702 C C . PHE A 1 87 ? 7.226 14.239 -15.191 1.00 69.56 87 PHE A C 1
ATOM 704 O O . PHE A 1 87 ? 6.462 14.607 -14.298 1.00 69.56 87 PHE A O 1
ATOM 711 N N . GLU A 1 88 ? 8.523 14.558 -15.182 1.00 71.88 88 GLU A N 1
ATOM 712 C CA . GLU A 1 88 ? 9.155 15.350 -14.118 1.00 71.88 88 GLU A CA 1
ATOM 713 C C . GLU A 1 88 ? 8.482 16.723 -13.943 1.00 71.88 88 GLU A C 1
ATOM 715 O O . GLU A 1 88 ? 8.230 17.145 -12.812 1.00 71.88 88 GLU A O 1
ATOM 720 N N . GLU A 1 89 ? 8.141 17.408 -15.041 1.00 77.94 89 GLU A N 1
ATOM 721 C CA . GLU A 1 89 ? 7.453 18.704 -14.999 1.00 77.94 89 GLU A CA 1
ATOM 722 C C . GLU A 1 89 ? 6.059 18.582 -14.369 1.00 77.94 89 GLU A C 1
ATOM 724 O O . GLU A 1 89 ? 5.679 19.403 -13.529 1.00 77.94 89 GLU A O 1
ATOM 729 N N . LYS A 1 90 ? 5.295 17.538 -14.724 1.00 71.62 90 LYS A N 1
ATOM 730 C CA . LYS A 1 90 ? 4.007 17.258 -14.073 1.00 71.62 90 LYS A CA 1
ATOM 731 C C . LYS A 1 90 ? 4.202 17.028 -12.579 1.00 71.62 90 LYS A C 1
ATOM 733 O O . LYS A 1 90 ? 3.454 17.599 -11.788 1.00 71.62 90 LYS A O 1
ATOM 738 N N . CYS A 1 91 ? 5.217 16.262 -12.183 1.00 59.62 91 CYS A N 1
ATOM 739 C CA . CYS A 1 91 ? 5.490 16.012 -10.773 1.00 59.62 91 CYS A CA 1
ATOM 740 C C . CYS A 1 91 ? 5.790 17.285 -9.987 1.00 59.62 91 CYS A C 1
ATOM 742 O O . CYS A 1 91 ? 5.222 17.494 -8.914 1.00 59.62 91 CYS A O 1
ATOM 744 N N . GLN A 1 92 ? 6.596 18.179 -10.557 1.00 66.75 92 GLN A N 1
ATOM 745 C CA . GLN A 1 92 ? 6.866 19.487 -9.965 1.00 66.75 92 GLN A CA 1
ATOM 746 C C . GLN A 1 92 ? 5.602 20.349 -9.880 1.00 66.75 92 GLN A C 1
ATOM 748 O O . GLN A 1 92 ? 5.342 20.955 -8.844 1.00 66.75 92 GLN A O 1
ATOM 753 N N . ARG A 1 93 ? 4.778 20.374 -10.937 1.00 68.94 93 ARG A N 1
ATOM 754 C CA . ARG A 1 93 ? 3.542 21.174 -10.978 1.00 68.94 93 ARG A CA 1
ATOM 755 C C . ARG A 1 93 ? 2.542 20.775 -9.891 1.00 68.94 93 ARG A C 1
ATOM 757 O O . ARG A 1 93 ? 1.836 21.638 -9.377 1.00 68.94 93 ARG A O 1
ATOM 764 N N . TYR A 1 94 ? 2.479 19.492 -9.547 1.00 54.84 94 TYR A N 1
ATOM 765 C CA . TYR A 1 94 ? 1.571 18.973 -8.523 1.00 54.84 94 TYR A CA 1
ATOM 766 C C . TYR A 1 94 ? 2.204 18.876 -7.124 1.00 54.84 94 TYR A C 1
ATOM 768 O O . TYR A 1 94 ? 1.588 18.293 -6.237 1.00 54.84 94 TYR A O 1
ATOM 776 N N . ASN A 1 95 ? 3.399 19.449 -6.903 1.00 57.41 95 ASN A N 1
ATOM 777 C CA . ASN A 1 95 ? 4.152 19.332 -5.645 1.00 57.41 95 ASN A CA 1
ATOM 778 C C . ASN A 1 95 ? 4.281 17.878 -5.162 1.00 57.41 95 ASN A C 1
ATOM 780 O O . ASN A 1 95 ? 4.218 17.608 -3.962 1.00 57.41 95 ASN A O 1
ATOM 784 N N . ILE A 1 96 ? 4.441 16.937 -6.094 1.00 48.06 96 ILE A N 1
ATOM 785 C CA . ILE A 1 96 ? 4.623 15.529 -5.755 1.00 48.06 96 ILE A CA 1
ATOM 786 C C . ILE A 1 96 ? 5.999 15.396 -5.094 1.00 48.06 96 ILE A C 1
ATOM 788 O O . ILE A 1 96 ? 7.005 15.687 -5.751 1.00 48.06 96 ILE A O 1
ATOM 792 N N . PRO A 1 97 ? 6.083 14.984 -3.816 1.00 48.59 97 PRO A N 1
ATOM 793 C CA . PRO A 1 97 ? 7.367 14.746 -3.176 1.00 48.59 97 PRO A CA 1
ATOM 794 C C . PRO A 1 97 ? 8.116 13.657 -3.946 1.00 48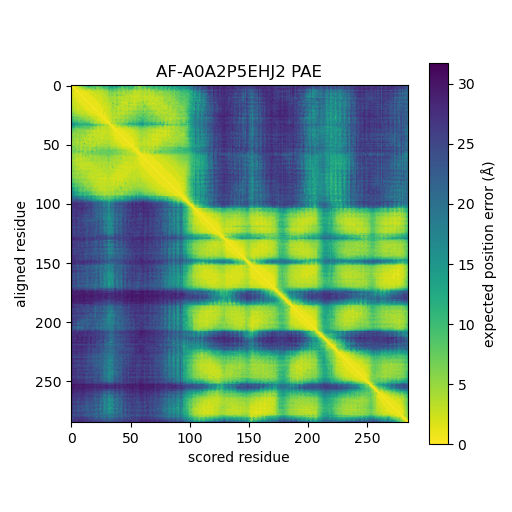.59 97 PRO A C 1
ATOM 796 O O . PRO A 1 97 ? 7.525 12.632 -4.289 1.00 48.59 97 PRO A O 1
ATOM 799 N N . LYS A 1 98 ? 9.414 13.857 -4.203 1.00 52.38 98 LYS A N 1
ATOM 800 C CA . LYS A 1 98 ? 10.270 12.764 -4.677 1.00 52.38 98 LYS A CA 1
ATOM 801 C C . LYS A 1 98 ? 10.223 11.659 -3.623 1.00 52.38 98 LYS A C 1
ATOM 803 O O . LYS A 1 98 ? 10.611 11.902 -2.482 1.00 52.38 98 LYS A O 1
ATOM 808 N N . LEU A 1 99 ? 9.708 10.487 -3.987 1.00 47.09 99 LEU A N 1
ATOM 809 C CA . LEU A 1 99 ? 9.700 9.336 -3.095 1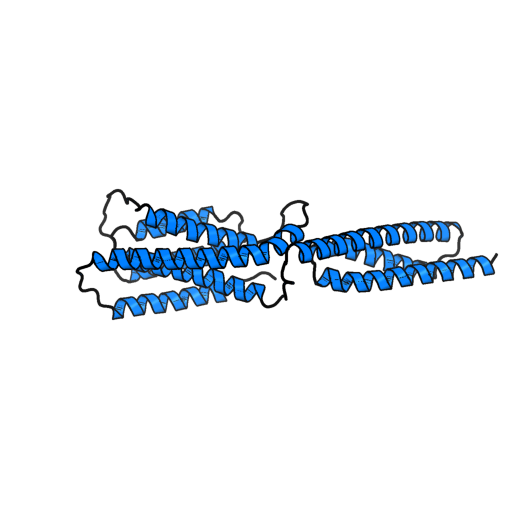.00 47.09 99 LEU A CA 1
ATOM 810 C C . LEU A 1 99 ? 11.148 8.878 -2.930 1.00 47.09 99 LEU A C 1
ATOM 812 O O . LEU A 1 99 ? 11.749 8.360 -3.860 1.00 47.09 99 LEU A O 1
ATOM 816 N N . THR A 1 100 ? 11.737 9.130 -1.769 1.00 47.69 100 THR A N 1
ATOM 817 C CA . THR A 1 100 ? 12.961 8.444 -1.362 1.00 47.69 100 THR A CA 1
ATOM 818 C C . THR A 1 100 ? 12.580 7.055 -0.860 1.00 47.69 100 THR A C 1
ATOM 820 O O . THR A 1 100 ? 11.788 6.934 0.076 1.00 47.69 100 THR A O 1
ATOM 823 N N . ASP A 1 101 ? 13.145 6.023 -1.488 1.00 48.81 101 ASP A N 1
ATOM 824 C CA . ASP A 1 101 ? 12.726 4.611 -1.435 1.00 48.81 101 ASP A CA 1
ATOM 825 C C . ASP A 1 101 ? 12.627 3.961 -0.040 1.00 48.81 101 ASP A C 1
ATOM 827 O O . ASP A 1 101 ? 12.065 2.878 0.096 1.00 48.81 101 ASP A O 1
ATOM 831 N N . SER A 1 102 ? 13.138 4.586 1.025 1.00 45.03 102 SER A N 1
ATOM 832 C CA . SER A 1 102 ? 13.095 4.021 2.382 1.00 45.03 102 SER A CA 1
ATOM 833 C C . SER A 1 102 ? 11.951 4.542 3.257 1.00 45.03 102 SER A C 1
ATOM 835 O O . SER A 1 102 ? 11.611 3.903 4.253 1.00 45.03 102 SER A O 1
ATOM 837 N N . GLU A 1 103 ? 11.341 5.678 2.909 1.00 52.34 103 GLU A N 1
ATOM 838 C CA . GLU A 1 103 ? 10.327 6.318 3.759 1.00 52.34 103 GLU A CA 1
ATOM 839 C C . GLU A 1 103 ? 8.911 5.775 3.500 1.00 52.34 103 GLU A C 1
ATOM 841 O O . GLU A 1 103 ? 8.045 5.894 4.358 1.00 52.34 103 GLU A O 1
ATOM 846 N N . THR A 1 104 ? 8.666 5.122 2.360 1.00 62.75 104 THR A N 1
ATOM 847 C CA . THR A 1 104 ? 7.324 4.707 1.914 1.00 62.75 104 THR A CA 1
ATOM 848 C C . THR A 1 104 ? 6.840 3.403 2.535 1.00 62.75 104 THR A C 1
ATOM 850 O O . THR A 1 104 ? 5.713 3.351 3.021 1.00 62.75 104 THR A O 1
ATOM 853 N N . ILE A 1 105 ? 7.671 2.358 2.568 1.00 59.06 105 ILE A N 1
ATOM 854 C CA . ILE A 1 105 ? 7.257 1.040 3.076 1.00 59.06 105 ILE A CA 1
ATOM 855 C C . ILE A 1 105 ? 7.062 1.076 4.595 1.00 59.06 105 ILE A C 1
ATOM 857 O O . ILE A 1 105 ? 6.055 0.589 5.104 1.00 59.06 105 ILE A O 1
ATOM 861 N N . VAL A 1 106 ? 7.994 1.690 5.333 1.00 62.84 106 VAL A N 1
ATOM 862 C CA . VAL A 1 106 ? 7.906 1.800 6.801 1.00 62.84 106 VAL A CA 1
ATOM 863 C C . VAL A 1 106 ? 6.701 2.649 7.213 1.00 62.84 106 VAL A C 1
ATOM 865 O O . VAL A 1 106 ? 5.979 2.284 8.143 1.00 62.84 106 VAL A O 1
ATOM 868 N N . ASP A 1 107 ? 6.437 3.746 6.500 1.00 70.50 107 ASP A N 1
ATOM 869 C CA . ASP A 1 107 ? 5.254 4.580 6.716 1.00 70.50 107 ASP A CA 1
ATOM 870 C C . ASP A 1 107 ? 3.968 3.800 6.388 1.00 70.50 107 ASP A C 1
ATOM 872 O O . ASP A 1 107 ? 3.048 3.757 7.199 1.00 70.50 107 ASP A O 1
ATOM 876 N N . GLN A 1 108 ? 3.923 3.054 5.281 1.00 69.19 108 GLN A N 1
ATOM 877 C CA . GLN A 1 108 ? 2.777 2.205 4.930 1.00 69.19 108 GLN A CA 1
ATOM 878 C C . GLN A 1 108 ? 2.520 1.074 5.942 1.00 69.19 108 GLN A C 1
ATOM 880 O O . GLN A 1 108 ? 1.363 0.855 6.308 1.00 69.19 108 GLN A O 1
ATOM 885 N N . VAL A 1 109 ? 3.560 0.406 6.458 1.00 72.44 109 VAL A N 1
ATOM 886 C CA . VAL A 1 109 ? 3.431 -0.612 7.522 1.00 72.44 109 VAL A CA 1
ATOM 887 C C . VAL A 1 109 ? 2.935 0.021 8.828 1.00 72.44 109 VAL A C 1
ATOM 889 O O . VAL A 1 109 ? 2.048 -0.509 9.499 1.00 72.44 109 VAL A O 1
ATOM 892 N N . THR A 1 110 ? 3.442 1.204 9.174 1.00 80.75 110 THR A N 1
ATOM 893 C CA . THR A 1 110 ? 2.985 1.954 10.356 1.00 80.75 110 THR A CA 1
ATOM 894 C C . THR A 1 110 ? 1.500 2.315 10.244 1.00 80.75 110 THR A C 1
ATOM 896 O O . THR A 1 110 ? 0.749 2.254 11.220 1.00 80.75 110 THR A O 1
ATOM 899 N N . ARG A 1 111 ? 1.044 2.630 9.032 1.00 80.06 111 ARG A N 1
ATOM 900 C CA . ARG A 1 111 ? -0.343 2.980 8.718 1.00 80.06 111 ARG A CA 1
ATOM 901 C C . ARG A 1 111 ? -1.307 1.797 8.807 1.00 80.06 111 ARG A C 1
ATOM 903 O O . ARG A 1 111 ? -2.339 1.915 9.469 1.00 80.06 111 ARG A O 1
ATOM 910 N N . VAL A 1 112 ? -0.973 0.648 8.210 1.00 79.94 112 VAL A N 1
ATOM 911 C CA . VAL A 1 112 ? -1.784 -0.585 8.352 1.00 79.94 112 VAL A CA 1
ATOM 912 C C . VAL A 1 112 ? -1.847 -1.043 9.813 1.00 79.94 112 VAL A C 1
ATOM 914 O O . VAL A 1 112 ? -2.897 -1.497 10.279 1.00 79.94 112 VAL A O 1
ATOM 917 N N . TYR A 1 113 ? -0.758 -0.855 10.566 1.00 84.88 113 TYR A N 1
ATOM 918 C CA . TYR A 1 113 ? -0.715 -1.128 11.999 1.00 84.88 113 TYR A CA 1
ATOM 919 C C . TYR A 1 113 ? -1.676 -0.217 12.775 1.00 84.88 113 TYR A C 1
ATOM 921 O O . TYR A 1 113 ? -2.467 -0.709 13.582 1.00 84.88 113 TYR A O 1
ATOM 929 N N . ALA A 1 114 ? -1.676 1.092 12.496 1.00 87.06 114 ALA A N 1
ATOM 930 C CA . ALA A 1 114 ? -2.570 2.050 13.148 1.00 87.06 114 ALA A CA 1
ATOM 931 C C . ALA A 1 114 ? -4.056 1.717 12.919 1.00 87.06 114 ALA A C 1
ATOM 933 O O . ALA A 1 114 ? -4.842 1.706 13.868 1.00 87.06 114 ALA A O 1
ATOM 934 N N . ILE A 1 115 ? -4.439 1.371 11.686 1.00 85.62 115 ILE A N 1
ATOM 935 C CA . ILE A 1 115 ? -5.816 0.956 11.370 1.00 85.62 115 ILE A CA 1
ATOM 936 C C . ILE A 1 115 ? -6.184 -0.333 12.089 1.00 85.62 115 ILE A C 1
ATOM 938 O O . ILE A 1 115 ? -7.256 -0.417 12.687 1.00 85.62 115 ILE A O 1
ATOM 942 N N . SER A 1 116 ? -5.292 -1.325 12.061 1.00 86.44 116 SER A N 1
ATOM 943 C CA . SER A 1 116 ? -5.506 -2.588 12.769 1.00 86.44 116 SER A CA 1
ATOM 944 C C . SER A 1 116 ? -5.759 -2.329 14.249 1.00 86.44 116 SER A C 1
ATOM 946 O O . SER A 1 116 ? -6.735 -2.826 14.801 1.00 86.44 116 SER A O 1
ATOM 948 N N . ARG A 1 117 ? -4.951 -1.469 14.876 1.00 87.88 117 ARG A N 1
ATOM 949 C CA . ARG A 1 117 ? -5.117 -1.075 16.277 1.00 87.88 117 ARG A CA 1
ATOM 950 C C . ARG A 1 117 ? -6.462 -0.393 16.544 1.00 87.88 117 ARG A C 1
ATOM 952 O O . ARG A 1 117 ? -7.089 -0.711 17.553 1.00 87.88 117 ARG A O 1
ATOM 959 N N . HIS A 1 118 ? -6.934 0.491 15.662 1.00 86.12 118 HIS A N 1
ATOM 960 C CA . HIS A 1 118 ? -8.273 1.078 15.790 1.00 86.12 118 HIS A CA 1
ATOM 961 C C . HIS A 1 118 ? -9.380 0.031 15.671 1.00 86.12 118 HIS A C 1
ATOM 963 O O . HIS A 1 118 ? -10.331 0.072 16.446 1.00 86.12 118 HIS A O 1
ATOM 969 N N . LEU A 1 119 ? -9.251 -0.932 14.760 1.00 83.50 119 LEU A N 1
ATOM 970 C CA . LEU A 1 119 ? -10.225 -2.012 14.633 1.00 83.50 119 LEU A CA 1
ATOM 971 C C . LEU A 1 119 ? -10.272 -2.890 15.893 1.00 83.50 119 LEU A C 1
ATOM 973 O O . LEU A 1 119 ? -11.352 -3.236 16.366 1.00 83.50 119 LEU A O 1
ATOM 977 N N . ILE A 1 120 ? -9.115 -3.215 16.472 1.00 84.75 120 ILE A N 1
ATOM 978 C CA . ILE A 1 120 ? -9.052 -3.965 17.734 1.00 84.75 120 ILE A CA 1
ATOM 979 C C . ILE A 1 120 ? -9.699 -3.174 18.851 1.00 84.75 120 ILE A C 1
ATOM 981 O O . ILE A 1 120 ? -10.517 -3.714 19.585 1.00 84.75 120 ILE A O 1
ATOM 985 N N . GLU A 1 121 ? -9.348 -1.899 18.978 1.00 85.19 121 GLU A N 1
ATOM 986 C CA . GLU A 1 121 ? -9.919 -1.052 20.012 1.00 85.19 121 GLU A CA 1
ATOM 987 C C . GLU A 1 121 ? -11.442 -0.967 19.881 1.00 85.19 121 GLU A C 1
ATOM 989 O O . GLU A 1 121 ? -12.136 -1.060 20.889 1.00 85.19 121 GLU A O 1
ATOM 994 N N . TYR A 1 122 ? -11.960 -0.910 18.653 1.00 85.06 122 TYR A N 1
ATOM 995 C CA . TYR A 1 122 ? -13.391 -0.972 18.379 1.00 85.06 122 TYR A CA 1
ATOM 996 C C . TYR A 1 122 ? -13.991 -2.298 18.849 1.00 85.06 122 TYR A C 1
ATOM 998 O O . TYR A 1 122 ? -14.909 -2.298 19.665 1.00 85.06 122 TYR A O 1
ATOM 1006 N N . PHE A 1 123 ? -13.463 -3.436 18.394 1.00 83.44 123 PHE A N 1
ATOM 1007 C CA . PHE A 1 123 ? -14.021 -4.737 18.762 1.00 83.44 123 PHE A CA 1
ATOM 1008 C C . PHE A 1 123 ? -13.938 -5.012 20.251 1.00 83.44 123 PHE A C 1
ATOM 1010 O O . PHE A 1 123 ? -14.860 -5.576 20.823 1.00 83.44 123 PHE A O 1
ATOM 1017 N N . LEU A 1 124 ? -12.866 -4.570 20.892 1.00 80.12 124 LEU A N 1
ATOM 1018 C CA . LEU A 1 124 ? -12.737 -4.607 22.332 1.00 80.12 124 LEU A CA 1
ATOM 1019 C C . LEU A 1 124 ? -13.855 -3.758 22.972 1.00 80.12 124 LEU A C 1
ATOM 1021 O O . LEU A 1 124 ? -14.623 -4.259 23.792 1.00 80.12 124 LEU A O 1
ATOM 1025 N N . LEU A 1 125 ? -14.024 -2.492 22.591 1.00 77.44 125 LEU A N 1
ATOM 1026 C CA . LEU A 1 125 ? -15.096 -1.649 23.145 1.00 77.44 125 LEU A CA 1
ATOM 1027 C C . LEU A 1 125 ? -16.491 -2.266 22.965 1.00 77.44 125 LEU A C 1
ATOM 1029 O O . LEU A 1 125 ? -17.329 -2.181 23.866 1.00 77.44 125 LEU A O 1
ATOM 1033 N N . MET A 1 126 ? -16.698 -2.930 21.832 1.00 76.12 126 MET A N 1
ATOM 1034 C CA . MET A 1 126 ? -17.947 -3.575 21.450 1.00 76.12 126 MET A CA 1
ATOM 1035 C C . MET A 1 126 ? -18.127 -4.977 22.031 1.00 76.12 126 MET A C 1
ATOM 1037 O O . MET A 1 126 ? -19.263 -5.401 22.182 1.00 76.12 126 MET A O 1
ATOM 1041 N N . ALA A 1 127 ? -17.062 -5.665 22.463 1.00 69.88 127 ALA A N 1
ATOM 1042 C CA . ALA A 1 127 ? -17.127 -6.972 23.138 1.00 69.88 127 ALA A CA 1
ATOM 1043 C C . ALA A 1 127 ? -17.887 -6.940 24.460 1.00 69.88 127 ALA A C 1
ATOM 1045 O O . ALA A 1 127 ? -18.137 -7.956 25.099 1.00 69.88 127 ALA A O 1
ATOM 1046 N N . LYS A 1 128 ? -18.218 -5.736 24.892 1.00 69.06 128 LYS A N 1
ATOM 1047 C CA . LYS A 1 128 ? -19.051 -5.480 26.035 1.00 69.06 128 LYS A CA 1
ATOM 1048 C C . LYS A 1 128 ? -20.547 -5.359 25.675 1.00 69.06 128 LYS A C 1
ATOM 1050 O O . LYS A 1 128 ? -21.321 -4.947 26.538 1.00 69.06 128 LYS A O 1
ATOM 1055 N N . ARG A 1 129 ? -20.923 -5.603 24.416 1.00 70.75 129 ARG A N 1
ATOM 1056 C CA . ARG A 1 129 ? -22.291 -5.768 23.907 1.00 70.75 129 ARG A CA 1
ATOM 1057 C C . ARG A 1 129 ? -22.467 -7.217 23.445 1.00 70.75 129 ARG A C 1
ATOM 1059 O O . ARG A 1 129 ? -21.494 -7.864 23.056 1.00 70.75 129 ARG A O 1
ATOM 1066 N N . ASP A 1 130 ? -23.704 -7.698 23.449 1.00 66.81 130 ASP A N 1
ATOM 1067 C CA . ASP A 1 130 ? -24.013 -9.113 23.201 1.00 66.81 130 ASP A CA 1
ATOM 1068 C C . ASP A 1 130 ? -23.880 -9.534 21.723 1.00 66.81 130 ASP A C 1
ATOM 1070 O O . ASP A 1 130 ? -23.945 -10.720 21.406 1.00 66.81 130 ASP A O 1
ATOM 1074 N N . ASP A 1 131 ? -23.618 -8.589 20.815 1.00 74.94 131 ASP A N 1
ATOM 1075 C CA 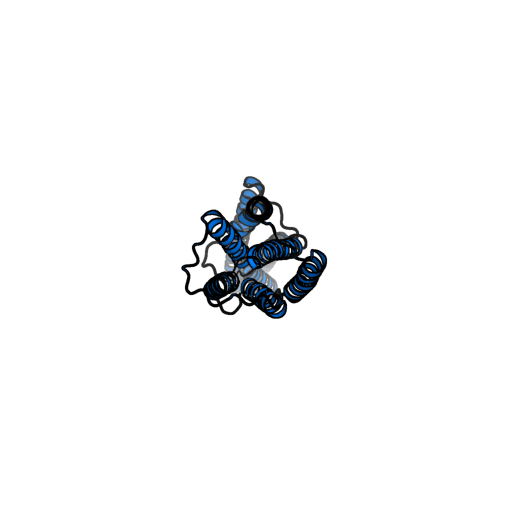. ASP A 1 131 ? -23.593 -8.784 19.360 1.00 74.94 131 ASP A CA 1
ATOM 1076 C C . ASP A 1 131 ? -22.187 -8.815 18.729 1.00 74.94 131 ASP A C 1
ATOM 1078 O O . ASP A 1 131 ? -22.036 -8.848 17.503 1.00 74.94 131 ASP A O 1
ATOM 1082 N N . ILE A 1 132 ? -21.131 -8.813 19.548 1.00 82.81 132 ILE A N 1
ATOM 1083 C CA . ILE A 1 132 ? -19.754 -8.666 19.063 1.00 82.81 132 ILE A CA 1
ATOM 1084 C C . ILE A 1 132 ? -19.307 -9.780 18.112 1.00 82.81 132 ILE A C 1
ATOM 1086 O O . ILE A 1 132 ? -18.628 -9.505 17.122 1.00 82.81 132 ILE A O 1
ATOM 1090 N N . GLU A 1 133 ? -19.675 -11.033 18.387 1.00 81.31 133 GLU A N 1
ATOM 1091 C CA . GLU A 1 133 ? -19.224 -12.170 17.578 1.00 81.31 133 GLU A CA 1
ATOM 1092 C C . GLU A 1 133 ? -19.794 -12.071 16.159 1.00 81.31 133 GLU A C 1
ATOM 1094 O O . GLU A 1 133 ? -19.055 -12.223 15.187 1.00 81.31 133 GLU A O 1
ATOM 1099 N N . PHE A 1 134 ? -21.062 -11.670 16.040 1.00 82.12 134 PHE A N 1
ATOM 1100 C CA . PHE A 1 134 ? -21.702 -11.395 14.757 1.00 82.12 134 PHE A CA 1
ATOM 1101 C C . PHE A 1 134 ? -21.029 -10.235 14.010 1.00 82.12 134 PHE A C 1
ATOM 1103 O O . PHE A 1 134 ? -20.792 -10.322 12.805 1.00 82.12 134 PHE A O 1
ATOM 1110 N N . LYS A 1 135 ? -20.658 -9.154 14.709 1.00 83.31 135 LYS A N 1
ATOM 1111 C CA . LYS A 1 135 ? -19.970 -8.006 14.090 1.00 83.31 135 LYS A CA 1
ATOM 1112 C C . LYS A 1 135 ? -18.584 -8.371 13.569 1.00 83.31 135 LYS A C 1
ATOM 1114 O O . LYS A 1 135 ? -18.228 -7.978 12.458 1.00 83.31 135 LYS A O 1
ATOM 1119 N N . ILE A 1 136 ? -17.823 -9.138 14.343 1.00 85.62 136 ILE A N 1
ATOM 1120 C CA . ILE A 1 136 ? -16.520 -9.662 13.922 1.00 85.62 136 ILE A CA 1
ATOM 1121 C C . ILE A 1 136 ? -16.684 -10.582 12.715 1.00 85.62 136 ILE A C 1
ATOM 1123 O O . ILE A 1 136 ? -15.901 -10.487 11.769 1.00 85.62 136 ILE A O 1
ATOM 1127 N N . ASP A 1 137 ? -17.719 -11.421 12.708 1.00 84.75 137 ASP A N 1
ATOM 1128 C CA . ASP A 1 137 ? -18.011 -12.307 11.585 1.00 84.75 137 ASP A CA 1
ATOM 1129 C C . ASP A 1 137 ? -18.380 -11.539 10.324 1.00 84.75 137 ASP A C 1
ATOM 1131 O O . ASP A 1 137 ? -17.842 -11.843 9.259 1.00 84.75 137 ASP A O 1
ATOM 1135 N N . ASN A 1 138 ? -19.182 -10.482 10.432 1.00 82.88 138 ASN A N 1
ATOM 1136 C CA . ASN A 1 138 ? -19.475 -9.607 9.301 1.00 82.88 138 ASN A CA 1
ATOM 1137 C C . ASN A 1 138 ? -18.210 -8.953 8.745 1.00 82.88 138 ASN A C 1
ATOM 1139 O O . ASN A 1 138 ? -18.000 -8.967 7.532 1.00 82.88 138 ASN A O 1
ATOM 1143 N N . VAL A 1 139 ? -17.328 -8.431 9.602 1.00 83.44 139 VAL A N 1
ATOM 1144 C CA . VAL A 1 139 ? -16.051 -7.864 9.146 1.00 83.44 139 VAL A CA 1
ATOM 1145 C C . VAL A 1 139 ? -15.171 -8.941 8.509 1.00 83.44 139 VAL A C 1
ATOM 1147 O O . VAL A 1 139 ? -14.618 -8.700 7.439 1.00 83.44 139 VAL A O 1
ATOM 1150 N N . SER A 1 140 ? -15.084 -10.142 9.089 1.00 84.25 140 SER A N 1
ATOM 1151 C CA . SER A 1 140 ? -14.332 -11.267 8.508 1.00 84.25 140 SER A CA 1
ATOM 1152 C C . SER A 1 140 ? -14.870 -11.645 7.125 1.00 84.25 140 SER A C 1
ATOM 1154 O O . SER A 1 140 ? -14.101 -11.804 6.175 1.00 84.25 140 SER A O 1
ATOM 1156 N N . VAL A 1 141 ? -16.196 -11.716 6.970 1.00 82.06 141 VAL A N 1
ATOM 1157 C CA . VAL A 1 141 ? -16.865 -11.981 5.691 1.00 82.06 141 VAL A CA 1
ATOM 1158 C C . VAL A 1 141 ? -16.546 -10.886 4.676 1.00 82.06 141 VAL A C 1
ATOM 1160 O O . VAL A 1 141 ? -16.123 -11.205 3.565 1.00 82.06 141 VAL A O 1
ATOM 1163 N N . ILE A 1 142 ? -16.684 -9.610 5.048 1.00 78.94 142 ILE A N 1
ATOM 1164 C CA . ILE A 1 142 ? -16.391 -8.490 4.148 1.00 78.94 142 ILE A CA 1
ATOM 1165 C C . ILE A 1 142 ? -14.922 -8.520 3.724 1.00 78.94 142 ILE A C 1
ATOM 1167 O O . ILE A 1 142 ? -14.646 -8.533 2.530 1.00 78.94 142 ILE A O 1
ATOM 1171 N N . VAL A 1 143 ? -13.976 -8.616 4.660 1.00 80.69 143 VAL A N 1
ATOM 1172 C CA . VAL A 1 143 ? -12.535 -8.661 4.357 1.00 80.69 143 VAL A CA 1
ATOM 1173 C C . VAL A 1 143 ? -12.203 -9.834 3.426 1.00 80.69 143 VAL A C 1
ATOM 1175 O O . VAL A 1 143 ? -11.435 -9.669 2.479 1.00 80.69 143 VAL A O 1
ATOM 1178 N N . ARG A 1 144 ? -12.833 -11.003 3.612 1.00 80.88 144 ARG A N 1
ATOM 1179 C CA . ARG A 1 144 ? -12.685 -12.139 2.685 1.00 80.88 144 ARG A CA 1
ATOM 1180 C C . ARG A 1 144 ? -13.225 -11.832 1.287 1.00 80.88 144 ARG A C 1
ATOM 1182 O O . ARG A 1 144 ? -12.573 -12.210 0.318 1.00 80.88 144 ARG A O 1
ATOM 1189 N N . TYR A 1 145 ? -14.365 -11.149 1.164 1.00 77.44 145 TYR A N 1
ATOM 1190 C CA . TYR A 1 145 ? -14.904 -10.710 -0.134 1.00 77.44 145 TYR A CA 1
ATOM 1191 C C . TYR A 1 145 ? -14.033 -9.653 -0.815 1.00 77.44 145 TYR A C 1
ATOM 1193 O O . TYR A 1 145 ? -13.933 -9.635 -2.039 1.00 77.44 145 TYR A O 1
ATOM 1201 N N . LEU A 1 146 ? -13.371 -8.802 -0.032 1.00 68.94 146 LEU A N 1
ATOM 1202 C CA . LEU A 1 146 ? -12.437 -7.793 -0.526 1.00 68.94 146 LEU A CA 1
ATOM 1203 C C . LEU A 1 146 ? -11.132 -8.391 -1.067 1.00 68.94 146 LEU A C 1
ATOM 1205 O O . LEU A 1 146 ? -10.316 -7.677 -1.642 1.00 68.94 146 LEU A O 1
ATOM 1209 N N . ARG A 1 147 ? -10.931 -9.705 -0.945 1.00 71.44 147 ARG A N 1
ATOM 1210 C CA . ARG A 1 147 ? -9.798 -10.409 -1.540 1.00 71.44 147 ARG A CA 1
ATOM 1211 C C . ARG A 1 147 ? -9.992 -10.539 -3.056 1.00 71.44 147 ARG A C 1
ATOM 1213 O O . ARG A 1 147 ? -10.360 -11.593 -3.563 1.00 71.44 147 ARG A O 1
ATOM 1220 N N . VAL A 1 148 ? -9.720 -9.457 -3.789 1.00 57.12 148 VAL A N 1
ATOM 1221 C CA . VAL A 1 148 ? -9.904 -9.370 -5.254 1.00 57.12 148 VAL A CA 1
ATOM 1222 C C . VAL A 1 148 ? -8.967 -10.327 -6.021 1.00 57.12 148 VAL A C 1
ATOM 1224 O O . VAL A 1 148 ? -9.278 -10.734 -7.139 1.00 57.12 148 VAL A O 1
ATOM 1227 N N . LYS A 1 149 ? -7.845 -10.756 -5.419 1.00 57.91 149 LYS A N 1
ATOM 1228 C CA . LYS A 1 149 ? -6.911 -11.766 -5.957 1.00 57.91 149 LYS A CA 1
ATOM 1229 C C . LYS A 1 149 ? -6.269 -12.601 -4.842 1.00 57.91 149 LYS A C 1
ATOM 1231 O O . LYS A 1 149 ? -6.166 -12.167 -3.696 1.00 57.91 149 LYS A O 1
ATOM 1236 N N . HIS A 1 150 ? -5.777 -13.794 -5.186 1.00 56.84 150 HIS A N 1
ATOM 1237 C CA . HIS A 1 150 ? -5.165 -14.725 -4.230 1.00 56.84 150 HIS A CA 1
ATOM 1238 C C . HIS A 1 150 ? -3.928 -14.184 -3.483 1.00 56.84 150 HIS A C 1
ATOM 1240 O O . HIS A 1 150 ? -3.635 -14.742 -2.422 1.00 56.84 150 HIS A O 1
ATOM 1246 N N . ASN A 1 151 ? -3.281 -13.096 -3.933 1.00 59.44 151 ASN A N 1
ATOM 1247 C CA . ASN A 1 151 ? -2.004 -12.644 -3.357 1.00 59.44 151 ASN A CA 1
ATOM 1248 C C . ASN A 1 151 ? -2.054 -11.278 -2.646 1.00 59.44 151 ASN A C 1
ATOM 1250 O O . ASN A 1 151 ? -1.002 -10.706 -2.391 1.00 59.44 151 ASN A O 1
ATOM 1254 N N . SER A 1 152 ? -3.229 -10.747 -2.284 1.00 78.38 152 SER A N 1
ATOM 1255 C CA . SER A 1 152 ? -3.262 -9.571 -1.400 1.00 78.38 152 SER A CA 1
ATOM 1256 C C . SER A 1 152 ? -2.741 -9.944 -0.001 1.00 78.38 152 SER A C 1
ATOM 1258 O O . SER A 1 152 ? -3.456 -10.536 0.818 1.00 78.38 152 SER A O 1
ATOM 1260 N N . ASN A 1 153 ? -1.478 -9.607 0.270 1.00 83.12 153 ASN A N 1
ATOM 1261 C CA . ASN A 1 153 ? -0.851 -9.844 1.569 1.00 83.12 153 ASN A CA 1
ATOM 1262 C C . ASN A 1 153 ? -1.447 -8.931 2.650 1.00 83.12 153 ASN A C 1
ATOM 1264 O O . ASN A 1 153 ? -1.577 -9.361 3.792 1.00 83.12 153 ASN A O 1
ATOM 1268 N N . ILE A 1 154 ? -1.926 -7.735 2.288 1.00 83.94 154 ILE A N 1
ATOM 1269 C CA . ILE A 1 154 ? -2.583 -6.802 3.217 1.00 83.94 154 ILE A CA 1
ATOM 1270 C C . ILE A 1 154 ? -3.933 -7.334 3.680 1.00 83.94 154 ILE A C 1
ATOM 1272 O O . ILE A 1 154 ? -4.153 -7.449 4.884 1.00 83.94 154 ILE A O 1
ATOM 1276 N N . ILE A 1 155 ? -4.817 -7.733 2.761 1.00 85.81 155 ILE A N 1
ATOM 1277 C CA . ILE A 1 155 ? -6.126 -8.301 3.115 1.00 85.81 155 ILE A CA 1
ATOM 1278 C C . ILE A 1 155 ? -5.951 -9.621 3.869 1.00 85.81 155 ILE A C 1
ATOM 1280 O O . ILE A 1 155 ? -6.689 -9.895 4.818 1.00 85.81 155 ILE A O 1
ATOM 1284 N N . LYS A 1 156 ? -4.952 -10.436 3.500 1.00 88.62 156 LYS A N 1
ATOM 1285 C CA . LYS A 1 156 ? -4.617 -11.674 4.219 1.00 88.62 156 LYS A CA 1
ATOM 1286 C C . LYS A 1 156 ? -4.160 -11.389 5.652 1.00 88.62 156 LYS A C 1
ATOM 1288 O O . LYS A 1 156 ? -4.672 -12.017 6.576 1.00 88.62 156 LYS A O 1
ATOM 1293 N N . SER A 1 157 ? -3.246 -10.443 5.854 1.00 90.06 157 SER A N 1
ATOM 1294 C CA . SER A 1 157 ? -2.786 -10.044 7.189 1.00 90.06 157 SER A CA 1
ATOM 1295 C C . SER A 1 157 ? -3.911 -9.427 8.010 1.00 90.06 157 SER A C 1
ATOM 1297 O O . SER A 1 157 ? -4.097 -9.797 9.166 1.00 90.06 157 SER A O 1
ATOM 1299 N N . PHE A 1 158 ? -4.743 -8.582 7.403 1.00 89.25 158 PHE A N 1
ATOM 1300 C CA . PHE A 1 158 ? -5.909 -8.010 8.069 1.00 89.25 158 PHE A CA 1
ATOM 1301 C C . PHE A 1 158 ? -6.932 -9.082 8.468 1.00 89.25 158 PHE A C 1
ATOM 1303 O O . PHE A 1 158 ? -7.457 -9.056 9.578 1.00 89.25 158 PHE A O 1
ATOM 1310 N N . SER A 1 159 ? -7.153 -10.089 7.615 1.00 90.06 159 SER A N 1
ATOM 1311 C CA . SER A 1 159 ? -7.970 -11.261 7.961 1.00 90.06 159 SER A CA 1
ATOM 1312 C C . SER A 1 159 ? -7.406 -11.983 9.186 1.00 90.06 159 SER A C 1
ATOM 1314 O O . SER A 1 159 ? -8.156 -12.317 10.098 1.00 90.06 159 SER A O 1
ATOM 1316 N N . SER A 1 160 ? -6.085 -12.179 9.248 1.00 93.00 160 SER A N 1
ATOM 1317 C CA . SER A 1 160 ? -5.421 -12.781 10.412 1.00 93.00 160 SER A CA 1
ATOM 1318 C C . SER A 1 160 ? -5.602 -11.946 11.683 1.00 93.00 160 SER A C 1
ATOM 1320 O O . SER A 1 160 ? -5.800 -12.520 12.752 1.00 93.00 160 SER A O 1
ATOM 1322 N N . VAL A 1 161 ? -5.586 -10.609 11.586 1.00 91.12 161 VAL A N 1
ATOM 1323 C CA . VAL A 1 161 ? -5.870 -9.711 12.722 1.00 91.12 161 VAL A CA 1
ATOM 1324 C C . VAL A 1 161 ? -7.305 -9.904 13.221 1.00 91.12 161 VAL A C 1
ATOM 1326 O O . VAL A 1 161 ? -7.519 -10.037 14.425 1.00 91.12 161 VAL A O 1
ATOM 1329 N N . VAL A 1 162 ? -8.286 -9.969 12.318 1.00 90.44 162 VAL A N 1
ATOM 1330 C CA . VAL A 1 162 ? -9.698 -10.192 12.680 1.00 90.44 162 VAL A CA 1
ATOM 1331 C C . VAL A 1 162 ? -9.887 -11.553 13.359 1.00 90.44 162 VAL A C 1
ATOM 1333 O O . VAL A 1 162 ? -10.538 -11.633 14.400 1.00 90.44 162 VAL A O 1
ATOM 1336 N N . GLU A 1 163 ? -9.277 -12.618 12.832 1.00 91.38 163 GLU A N 1
ATOM 1337 C CA . GLU A 1 163 ? -9.341 -13.957 13.440 1.00 91.38 163 GLU A CA 1
ATOM 1338 C C . GLU A 1 163 ? -8.631 -14.013 14.805 1.00 91.38 163 GLU A C 1
ATOM 1340 O O . GLU A 1 163 ? -9.118 -14.669 15.729 1.00 91.38 163 GLU A O 1
ATOM 1345 N N . LEU A 1 164 ? -7.512 -13.293 14.969 1.00 92.19 164 LEU A N 1
ATOM 1346 C CA . LEU A 1 164 ? -6.833 -13.148 16.259 1.00 92.19 164 LEU A CA 1
ATOM 1347 C C . LEU A 1 164 ? -7.764 -12.504 17.293 1.00 92.19 164 LEU A C 1
ATOM 1349 O O . LEU A 1 164 ? -7.930 -13.054 18.382 1.00 92.19 164 LEU A O 1
ATOM 1353 N N . VAL A 1 165 ? -8.400 -11.380 16.946 1.00 88.81 165 VAL A N 1
ATOM 1354 C CA . VAL A 1 165 ? -9.372 -10.700 17.818 1.00 88.81 165 VAL A CA 1
ATOM 1355 C C . VAL A 1 165 ? -10.525 -11.629 18.174 1.00 88.81 165 VAL A C 1
ATOM 1357 O O . VAL A 1 165 ? -10.860 -11.767 19.351 1.00 88.81 165 VAL A O 1
ATOM 1360 N N . LYS A 1 166 ? -11.098 -12.308 17.174 1.00 88.94 166 LYS A N 1
ATOM 1361 C CA . LYS A 1 166 ? -12.195 -13.262 17.363 1.00 88.94 166 LYS A CA 1
ATOM 1362 C C . LYS A 1 166 ? -11.832 -14.327 18.391 1.00 88.94 166 LYS A C 1
ATOM 1364 O O . LYS A 1 166 ? -12.588 -14.582 19.329 1.00 88.94 166 LYS A O 1
ATOM 1369 N N . LYS A 1 167 ? -10.654 -14.935 18.228 1.00 90.38 167 LYS A N 1
ATOM 1370 C CA . LYS A 1 167 ? -10.139 -15.954 19.141 1.00 90.38 167 LYS A CA 1
ATOM 1371 C C . LYS A 1 167 ? -9.958 -15.392 20.551 1.00 90.38 167 LYS A C 1
ATOM 1373 O O . LYS A 1 167 ? -10.432 -15.998 21.502 1.00 90.38 167 LYS A O 1
ATOM 1378 N N . LYS A 1 168 ? -9.332 -14.221 20.684 1.00 89.12 168 LYS A N 1
ATOM 1379 C CA . LYS A 1 168 ? -9.068 -13.584 21.982 1.00 89.12 168 LYS A CA 1
ATOM 1380 C C . LYS A 1 168 ? -10.349 -13.239 22.743 1.00 89.12 168 LYS A C 1
ATOM 1382 O O . LYS A 1 168 ? -10.435 -13.506 23.939 1.00 89.12 168 LYS A O 1
ATOM 1387 N N . ILE A 1 169 ? -11.370 -12.728 22.057 1.00 84.25 169 ILE A N 1
ATOM 1388 C CA . ILE A 1 169 ? -12.677 -12.455 22.672 1.00 84.25 169 ILE A CA 1
ATOM 1389 C C . ILE A 1 169 ? -13.346 -13.757 23.124 1.00 84.25 169 ILE A C 1
ATOM 1391 O O . ILE A 1 169 ? -13.829 -13.829 24.252 1.00 84.25 169 ILE A O 1
ATOM 1395 N N . ARG A 1 170 ? -13.300 -14.817 22.310 1.00 85.56 170 ARG A N 1
ATOM 1396 C CA . ARG A 1 170 ? -13.833 -16.135 22.686 1.00 85.56 170 ARG A CA 1
ATOM 1397 C C . ARG A 1 170 ? -13.122 -16.735 23.903 1.00 85.56 170 ARG A C 1
ATOM 1399 O O . ARG A 1 170 ? -13.785 -17.263 24.795 1.00 85.56 170 ARG A O 1
ATOM 1406 N N . ASP A 1 171 ? -11.796 -16.641 23.938 1.00 86.25 171 ASP A N 1
ATOM 1407 C CA . ASP A 1 171 ? -10.961 -17.170 25.022 1.00 86.25 171 ASP A CA 1
ATOM 1408 C C . ASP A 1 171 ? -11.192 -16.409 26.340 1.00 86.25 171 ASP A C 1
ATOM 1410 O O . ASP A 1 171 ? -11.082 -16.996 27.414 1.00 86.25 171 ASP A O 1
ATOM 1414 N N . SER A 1 172 ? -11.603 -15.135 26.274 1.00 82.69 172 SER A N 1
ATOM 1415 C CA . SER A 1 172 ? -11.966 -14.333 27.455 1.00 82.69 172 SER A CA 1
ATOM 1416 C C . SER A 1 172 ? -13.250 -14.793 28.165 1.00 82.69 172 SER A C 1
ATOM 1418 O O . SER A 1 172 ? -13.619 -14.236 29.195 1.00 82.69 172 SER A O 1
ATOM 1420 N N . GLY A 1 173 ? -13.956 -15.799 27.635 1.00 76.38 173 GLY A N 1
ATOM 1421 C CA . GLY A 1 173 ? -15.157 -16.355 28.262 1.00 76.38 173 GLY A CA 1
ATOM 1422 C C . GLY A 1 173 ? -16.417 -15.502 28.093 1.00 76.38 173 GLY A C 1
ATOM 1423 O O . GLY A 1 173 ? -17.485 -15.913 28.544 1.00 76.38 173 GLY A O 1
ATOM 1424 N N . LYS A 1 174 ? -16.329 -14.365 27.390 1.00 65.75 174 LYS A N 1
ATOM 1425 C CA . LYS A 1 174 ? -17.476 -13.557 26.956 1.00 65.75 174 LYS A CA 1
ATOM 1426 C C . LYS A 1 174 ? -18.206 -14.265 25.813 1.00 65.75 174 LYS A C 1
ATOM 1428 O O . LYS A 1 174 ? -18.092 -13.893 24.649 1.00 65.75 174 LYS A O 1
ATOM 1433 N N . ARG A 1 175 ? -18.912 -15.351 26.136 1.00 56.03 175 ARG A N 1
ATOM 1434 C CA . ARG A 1 175 ? -19.884 -15.953 25.220 1.00 56.03 175 ARG A CA 1
ATOM 1435 C C . ARG A 1 175 ? -21.133 -15.087 25.234 1.00 56.03 175 ARG A C 1
ATOM 1437 O O . ARG A 1 175 ? -21.765 -14.946 26.277 1.00 56.03 175 ARG A O 1
ATOM 1444 N N . SER A 1 176 ? -21.450 -14.528 24.073 1.00 51.94 176 SER A N 1
ATOM 1445 C CA . SER A 1 176 ? -22.777 -14.002 23.765 1.00 51.94 176 SER A CA 1
ATOM 1446 C C . SER A 1 176 ? -23.820 -15.053 24.175 1.00 51.94 176 SER A C 1
ATOM 1448 O O . SER A 1 176 ? -23.679 -16.230 23.831 1.00 51.94 176 SER A O 1
ATOM 1450 N N . MET A 1 177 ? -24.799 -14.668 24.998 1.00 47.66 177 MET A N 1
ATOM 1451 C CA . MET A 1 177 ? -26.011 -15.473 25.157 1.00 47.66 177 MET A CA 1
ATOM 1452 C C . MET A 1 177 ? -26.726 -15.482 23.808 1.00 47.66 177 MET A C 1
ATOM 1454 O O . MET A 1 177 ? -26.823 -14.426 23.193 1.00 47.66 177 MET A O 1
ATOM 1458 N N . ASP A 1 178 ? -27.212 -16.649 23.374 1.00 43.31 178 ASP A N 1
ATOM 1459 C CA . ASP A 1 178 ? -27.973 -16.836 22.133 1.00 43.31 178 ASP A CA 1
ATOM 1460 C C . ASP A 1 178 ? -29.131 -15.823 22.045 1.00 43.31 178 ASP A C 1
ATOM 1462 O O . ASP A 1 178 ? -30.232 -16.058 22.545 1.00 43.31 178 ASP A O 1
ATOM 1466 N N . LEU A 1 179 ? -28.877 -14.669 21.435 1.00 48.31 179 LEU A N 1
ATOM 1467 C CA . LEU A 1 179 ? -29.873 -13.652 21.145 1.00 48.31 179 LEU A CA 1
ATOM 1468 C C . LEU A 1 179 ? -30.098 -13.672 19.637 1.00 48.31 179 LEU A C 1
ATOM 1470 O O . LEU A 1 179 ? -29.318 -13.127 18.863 1.00 48.31 179 LEU A O 1
ATOM 1474 N N . GLU A 1 180 ? -31.213 -14.281 19.228 1.00 44.97 180 GLU A N 1
ATOM 1475 C CA . GLU A 1 180 ? -31.829 -14.136 17.897 1.00 44.97 180 GLU A CA 1
ATOM 1476 C C . GLU A 1 180 ? -32.410 -12.718 17.679 1.00 44.97 180 GLU A C 1
ATOM 1478 O O . GLU A 1 180 ? -33.351 -12.519 16.909 1.00 44.97 180 GLU A O 1
ATOM 1483 N N . GLU A 1 181 ? -31.890 -11.709 18.379 1.00 48.28 181 GLU A N 1
ATOM 1484 C CA . GLU A 1 181 ? -32.374 -10.340 18.289 1.00 48.28 181 GLU A CA 1
ATOM 1485 C C . GLU A 1 181 ? -31.639 -9.614 17.161 1.00 48.28 181 GLU A C 1
ATOM 1487 O O . GLU A 1 181 ? -30.416 -9.679 17.046 1.00 48.28 181 GLU A O 1
ATOM 1492 N N . ASN A 1 182 ? -32.402 -8.949 16.289 1.00 48.34 182 ASN A N 1
ATOM 1493 C CA . ASN A 1 182 ? -31.871 -8.206 15.152 1.00 48.34 182 ASN A CA 1
ATOM 1494 C C . ASN A 1 182 ? -30.792 -7.222 15.620 1.00 48.34 182 ASN A C 1
ATOM 1496 O O . ASN A 1 182 ? -31.103 -6.174 16.186 1.00 48.34 182 ASN A O 1
ATOM 1500 N N . VAL A 1 183 ? -29.533 -7.561 15.341 1.00 52.56 183 VAL A N 1
ATOM 1501 C CA . VAL A 1 183 ? -28.369 -6.711 15.580 1.00 52.56 183 VAL A CA 1
ATOM 1502 C C . VAL A 1 183 ? -28.505 -5.465 14.712 1.00 52.56 183 VAL A C 1
ATOM 1504 O O . VAL A 1 183 ? -28.144 -5.444 13.535 1.00 52.56 183 VAL A O 1
ATOM 1507 N N . SER A 1 184 ? -29.095 -4.426 15.289 1.00 57.97 184 SER A N 1
ATOM 1508 C CA . SER A 1 184 ? -29.188 -3.112 14.676 1.00 57.97 184 SER A CA 1
ATOM 1509 C C . SER A 1 184 ? -27.852 -2.418 14.872 1.00 57.97 184 SER A C 1
ATOM 1511 O O . SER A 1 184 ? -27.510 -2.023 15.986 1.00 57.97 184 SER A O 1
ATOM 1513 N N . TYR A 1 185 ? -27.095 -2.250 13.792 1.00 60.00 185 TYR A N 1
ATOM 1514 C CA . TYR A 1 185 ? -25.992 -1.302 13.811 1.00 60.00 185 TYR A CA 1
ATOM 1515 C C . TYR A 1 185 ? -26.548 0.105 14.040 1.00 60.00 185 TYR A C 1
ATOM 1517 O O . TYR A 1 185 ? -27.502 0.509 13.376 1.00 60.00 185 TYR A O 1
ATOM 1525 N N . ASP A 1 186 ? -25.938 0.845 14.960 1.00 72.56 186 ASP A N 1
ATOM 1526 C CA . ASP A 1 186 ? -26.083 2.297 14.973 1.00 72.56 186 ASP A CA 1
ATOM 1527 C C . ASP A 1 186 ? -25.387 2.889 13.731 1.00 72.56 186 ASP A C 1
ATOM 1529 O O . ASP A 1 186 ? -24.396 2.343 13.236 1.00 72.56 186 ASP A O 1
ATOM 1533 N N . GLU A 1 187 ? -25.903 4.008 13.228 1.00 74.75 187 GLU A N 1
ATOM 1534 C CA . GLU A 1 187 ? -25.376 4.743 12.076 1.00 74.75 187 GLU A CA 1
ATOM 1535 C C . GLU A 1 187 ? -23.877 5.048 12.252 1.00 74.75 187 GLU A C 1
ATOM 1537 O O . GLU A 1 187 ? -23.084 4.839 11.329 1.00 74.75 187 GLU A O 1
ATOM 1542 N N . THR A 1 188 ? -23.464 5.397 13.475 1.00 76.12 188 THR A N 1
ATOM 1543 C CA . THR A 1 188 ? -22.065 5.658 13.851 1.00 76.12 188 THR A CA 1
ATOM 1544 C C . THR A 1 188 ? -21.157 4.439 13.662 1.00 76.12 188 THR A C 1
ATOM 1546 O O . THR A 1 188 ? -20.007 4.561 13.233 1.00 76.12 188 THR A O 1
ATOM 1549 N N . GLU A 1 189 ? -21.656 3.235 13.953 1.00 77.56 189 GLU A N 1
ATOM 1550 C CA . GLU A 1 189 ? -20.883 1.997 13.819 1.00 77.56 189 GLU A CA 1
ATOM 1551 C C . GLU A 1 189 ? -20.723 1.575 12.360 1.00 77.56 189 GLU A C 1
ATOM 1553 O O . GLU A 1 189 ? -19.656 1.094 11.969 1.00 77.56 189 GLU A O 1
ATOM 1558 N N . VAL A 1 190 ? -21.771 1.754 11.549 1.00 76.69 190 VAL A N 1
ATOM 1559 C CA . VAL A 1 190 ? -21.701 1.503 10.103 1.00 76.69 190 VAL A CA 1
ATOM 1560 C C . VAL A 1 190 ? -20.675 2.433 9.466 1.00 76.69 190 VAL A C 1
ATOM 1562 O O . VAL A 1 190 ? -19.819 1.972 8.708 1.00 76.69 190 VAL A O 1
ATOM 1565 N N . GLU A 1 191 ? -20.726 3.722 9.806 1.00 77.56 191 GLU A N 1
ATOM 1566 C CA . GLU A 1 191 ? -19.787 4.724 9.303 1.00 77.56 191 GLU A CA 1
ATOM 1567 C C . GLU A 1 191 ? -18.342 4.364 9.683 1.00 77.56 191 GLU A C 1
ATOM 1569 O O . GLU A 1 191 ? -17.454 4.349 8.826 1.00 77.56 191 GLU A O 1
ATOM 1574 N N . PHE A 1 192 ? -18.105 3.995 10.948 1.00 82.19 192 PHE A N 1
ATOM 1575 C CA . PHE A 1 192 ? -16.785 3.589 11.430 1.00 82.19 192 PHE A CA 1
ATOM 1576 C C . PHE A 1 192 ? -16.232 2.372 10.672 1.00 82.19 192 PHE A C 1
ATOM 1578 O O . PHE A 1 192 ? -15.098 2.406 10.185 1.00 82.19 192 PHE A O 1
ATOM 1585 N N . HIS A 1 193 ? -17.030 1.310 10.521 1.00 79.06 193 HIS A N 1
ATOM 1586 C CA . HIS A 1 193 ? -16.623 0.128 9.759 1.00 79.06 193 HIS A CA 1
ATOM 1587 C C . HIS A 1 193 ? -16.315 0.459 8.304 1.00 79.06 193 HIS A C 1
ATOM 1589 O O . HIS A 1 193 ? -15.317 -0.022 7.763 1.00 79.06 193 HIS A O 1
ATOM 1595 N N . HIS A 1 194 ? -17.151 1.289 7.678 1.00 81.44 194 HIS A N 1
ATOM 1596 C CA . HIS A 1 194 ? -16.948 1.714 6.302 1.00 81.44 194 HIS A CA 1
ATOM 1597 C C . HIS A 1 194 ? -15.608 2.437 6.136 1.00 81.44 194 HIS A C 1
ATOM 1599 O O . HIS A 1 194 ? -14.846 2.090 5.236 1.00 81.44 194 HIS A O 1
ATOM 1605 N N . MET A 1 195 ? -15.279 3.364 7.043 1.00 82.62 195 MET A N 1
ATOM 1606 C CA . MET A 1 195 ? -13.998 4.076 7.026 1.00 82.62 195 MET A CA 1
ATOM 1607 C C . MET A 1 195 ? -12.803 3.126 7.154 1.00 82.62 195 MET A C 1
ATOM 1609 O O . MET A 1 195 ? -11.868 3.209 6.360 1.00 82.62 195 MET A O 1
ATOM 1613 N N . ILE A 1 196 ? -12.836 2.188 8.106 1.00 81.50 196 ILE A N 1
ATOM 1614 C CA . ILE A 1 196 ? -11.749 1.213 8.285 1.00 81.50 196 ILE A CA 1
ATOM 1615 C C . ILE A 1 196 ? -11.568 0.355 7.028 1.00 81.50 196 ILE A C 1
ATOM 1617 O O . ILE A 1 196 ? -10.453 0.220 6.525 1.00 81.50 196 ILE A O 1
ATOM 1621 N N . LEU A 1 197 ? -12.655 -0.210 6.498 1.00 80.56 197 LEU A N 1
ATOM 1622 C CA . LEU A 1 197 ? -12.608 -1.085 5.325 1.00 80.56 197 LEU A CA 1
ATOM 1623 C C . LEU A 1 197 ? -12.139 -0.342 4.071 1.00 80.56 197 LEU A C 1
ATOM 1625 O O . LEU A 1 197 ? -11.349 -0.880 3.295 1.00 80.56 197 LEU A O 1
ATOM 1629 N N . GLN A 1 198 ? -12.593 0.898 3.884 1.00 79.88 198 GLN A N 1
ATOM 1630 C CA . GLN A 1 198 ? -12.166 1.746 2.777 1.00 79.88 198 GLN A CA 1
ATOM 1631 C C . GLN A 1 198 ? -10.658 2.010 2.826 1.00 79.88 198 GLN A C 1
ATOM 1633 O O . GLN A 1 198 ? -9.994 1.940 1.790 1.00 79.88 198 GLN A O 1
ATOM 1638 N N . GLU A 1 199 ? -10.100 2.263 4.008 1.00 80.75 199 GLU A N 1
ATOM 1639 C CA . GLU A 1 199 ? -8.662 2.482 4.142 1.00 80.75 199 GLU A CA 1
ATOM 1640 C C . GLU A 1 199 ? -7.838 1.212 3.949 1.00 80.75 199 GLU A C 1
ATOM 1642 O O . GLU A 1 199 ? -6.799 1.250 3.291 1.00 80.75 199 GLU A O 1
ATOM 1647 N N . VAL A 1 200 ? -8.314 0.066 4.439 1.00 79.69 200 VAL A N 1
ATOM 1648 C CA . VAL A 1 200 ? -7.674 -1.229 4.163 1.00 79.69 200 VAL A CA 1
ATOM 1649 C C . VAL A 1 200 ? -7.603 -1.483 2.655 1.00 79.69 200 VAL A C 1
ATOM 1651 O O . VAL A 1 200 ? -6.561 -1.899 2.155 1.00 79.69 200 VAL A O 1
ATOM 1654 N N . LEU A 1 201 ? -8.671 -1.172 1.913 1.00 76.00 201 LEU A N 1
ATOM 1655 C CA . LEU A 1 201 ? -8.687 -1.281 0.452 1.00 76.00 201 LEU A CA 1
ATOM 1656 C C . LEU A 1 201 ? -7.739 -0.301 -0.231 1.00 76.00 201 LEU A C 1
ATOM 1658 O O . LEU A 1 201 ? -7.052 -0.677 -1.177 1.00 76.00 201 LEU A O 1
ATOM 1662 N N . ARG A 1 202 ? -7.690 0.953 0.226 1.00 74.94 202 ARG A N 1
ATOM 1663 C CA . ARG A 1 202 ? -6.755 1.953 -0.310 1.00 74.94 202 ARG A CA 1
ATOM 1664 C C . ARG A 1 202 ? -5.310 1.505 -0.130 1.00 74.94 202 ARG A C 1
ATOM 1666 O O . ARG A 1 202 ? -4.525 1.624 -1.067 1.00 74.94 202 ARG A O 1
ATOM 1673 N N . LEU A 1 203 ? -4.980 0.962 1.040 1.00 74.69 203 LEU A N 1
ATOM 1674 C CA . LEU A 1 203 ? -3.657 0.424 1.344 1.00 74.69 203 LEU A CA 1
ATOM 1675 C C . LEU A 1 203 ? -3.342 -0.817 0.514 1.00 74.69 203 LEU A C 1
ATOM 1677 O O . LEU A 1 203 ? -2.242 -0.915 -0.020 1.00 74.69 203 LEU A O 1
ATOM 1681 N N . ASP A 1 204 ? -4.304 -1.723 0.346 1.00 75.75 204 ASP A N 1
ATOM 1682 C CA . ASP A 1 204 ? -4.133 -2.893 -0.513 1.00 75.75 204 ASP A CA 1
ATOM 1683 C C . ASP A 1 204 ? -3.859 -2.492 -1.968 1.00 75.75 204 ASP A C 1
ATOM 1685 O O . ASP A 1 204 ? -2.898 -2.953 -2.572 1.00 75.75 204 ASP A O 1
ATOM 1689 N N . VAL A 1 205 ? -4.627 -1.546 -2.514 1.00 70.88 205 VAL A N 1
ATOM 1690 C CA . VAL A 1 205 ? -4.412 -1.014 -3.871 1.00 70.88 205 VAL A CA 1
ATOM 1691 C C . VAL A 1 205 ? -3.071 -0.282 -3.997 1.00 70.88 205 VAL A C 1
ATOM 1693 O O . VAL A 1 205 ? -2.431 -0.350 -5.051 1.00 70.88 205 VAL A O 1
ATOM 1696 N N . ALA A 1 206 ? -2.641 0.422 -2.947 1.00 68.81 206 ALA A N 1
ATOM 1697 C CA . ALA A 1 206 ? -1.354 1.109 -2.920 1.00 68.81 206 ALA A CA 1
ATOM 1698 C C . ALA A 1 206 ? -0.169 0.128 -2.912 1.00 68.81 206 ALA A C 1
ATOM 1700 O O . ALA A 1 206 ? 0.855 0.428 -3.520 1.00 68.81 206 ALA A O 1
ATOM 1701 N N . LEU A 1 207 ? -0.318 -1.028 -2.255 1.00 67.31 207 LEU A N 1
ATOM 1702 C CA . LEU A 1 207 ? 0.749 -2.010 -2.026 1.00 67.31 207 LEU A CA 1
ATOM 1703 C C . LEU A 1 207 ? 0.768 -3.168 -3.039 1.00 67.31 207 LEU A C 1
ATOM 1705 O O . LEU A 1 207 ? 1.820 -3.752 -3.266 1.00 67.31 207 LEU A O 1
ATOM 1709 N N . TYR A 1 208 ? -0.364 -3.513 -3.661 1.00 65.56 208 TYR A N 1
ATOM 1710 C CA . TYR A 1 208 ? -0.528 -4.729 -4.471 1.00 65.56 208 TYR A CA 1
ATOM 1711 C C . TYR A 1 208 ? -0.505 -4.498 -5.999 1.00 65.56 208 TYR A C 1
ATOM 1713 O O . TYR A 1 208 ? -1.108 -5.250 -6.765 1.00 65.56 208 TYR A O 1
ATOM 1721 N N . SER A 1 209 ? 0.169 -3.463 -6.504 1.00 56.62 209 SER A N 1
ATOM 1722 C CA . SER A 1 209 ? 0.212 -3.229 -7.959 1.00 56.62 209 SER A CA 1
ATOM 1723 C C . SER A 1 209 ? 1.066 -4.295 -8.663 1.00 56.62 209 SER A C 1
ATOM 1725 O O . SER A 1 209 ? 2.286 -4.294 -8.526 1.00 56.62 209 SER A O 1
ATOM 1727 N N . PRO A 1 210 ? 0.450 -5.200 -9.447 1.00 49.12 210 PRO A N 1
ATOM 1728 C CA . PRO A 1 210 ? 0.724 -5.118 -10.878 1.00 49.12 210 PRO A CA 1
ATOM 1729 C C . PRO A 1 210 ? -0.502 -5.446 -11.756 1.00 49.12 210 PRO A C 1
ATOM 1731 O O . PRO A 1 210 ? -1.312 -6.328 -11.456 1.00 49.12 210 PRO A O 1
ATOM 1734 N N . HIS A 1 211 ? -0.574 -4.767 -12.911 1.00 41.97 211 HIS A N 1
ATOM 1735 C CA . HIS A 1 211 ? -1.493 -4.978 -14.052 1.00 41.97 211 HIS A CA 1
ATOM 1736 C C . HIS A 1 211 ? -2.740 -4.080 -14.168 1.00 41.97 211 HIS A C 1
ATOM 1738 O O . HIS A 1 211 ? -3.795 -4.544 -14.606 1.00 41.97 211 HIS A O 1
ATOM 1744 N N . LEU A 1 212 ? -2.628 -2.777 -13.894 1.00 42.06 212 LEU A N 1
ATOM 1745 C CA . LEU A 1 212 ? -3.525 -1.822 -14.557 1.00 42.06 212 LEU A CA 1
ATOM 1746 C C . LEU A 1 212 ? -3.076 -1.633 -16.022 1.00 42.06 212 LEU A C 1
ATOM 1748 O O . LEU A 1 212 ? -1.890 -1.412 -16.271 1.00 42.06 212 LEU A O 1
ATOM 1752 N N . PRO A 1 213 ? -3.982 -1.748 -17.011 1.00 37.91 213 PRO A N 1
ATOM 1753 C CA . PRO A 1 213 ? -3.618 -1.666 -18.416 1.00 37.91 213 PRO A CA 1
ATOM 1754 C C . PRO A 1 213 ? -3.301 -0.218 -18.829 1.00 37.91 213 PRO A C 1
ATOM 1756 O O . PRO A 1 213 ? -4.151 0.664 -18.769 1.00 37.91 213 PRO A O 1
ATOM 1759 N N . MET A 1 214 ? -2.075 -0.016 -19.317 1.00 38.50 214 MET A N 1
ATOM 1760 C CA . MET A 1 214 ? -1.695 0.932 -20.380 1.00 38.50 214 MET A CA 1
ATOM 1761 C C . MET A 1 214 ? -1.945 2.446 -20.196 1.00 38.50 214 MET A C 1
ATOM 1763 O O . MET A 1 214 ? -1.805 3.197 -21.159 1.00 38.50 214 MET A O 1
ATOM 1767 N N . MET A 1 215 ? -2.213 2.931 -18.984 1.00 42.62 215 MET A N 1
ATOM 1768 C CA . MET A 1 215 ? -1.815 4.288 -18.577 1.00 42.62 215 MET A CA 1
ATOM 1769 C C . MET A 1 215 ? -0.642 4.138 -17.612 1.00 42.62 215 MET A C 1
ATOM 1771 O O . MET A 1 215 ? -0.703 3.244 -16.770 1.00 42.62 215 MET A O 1
ATOM 1775 N N . SER A 1 216 ? 0.436 4.919 -17.771 1.00 48.34 216 SER A N 1
ATOM 1776 C CA . SER A 1 216 ? 1.649 4.786 -16.950 1.00 48.34 216 SER A CA 1
ATOM 1777 C C . SER A 1 216 ? 1.252 4.819 -15.480 1.00 48.34 216 SER A C 1
ATOM 1779 O O . SER A 1 216 ? 0.832 5.842 -14.944 1.00 48.34 216 SER A O 1
ATOM 1781 N N . VAL A 1 217 ? 1.317 3.641 -14.860 1.00 47.19 217 VAL A N 1
ATOM 1782 C CA . VAL A 1 217 ? 0.897 3.371 -13.484 1.00 47.19 217 VAL A CA 1
ATOM 1783 C C . VAL A 1 217 ? 1.568 4.381 -12.545 1.00 47.19 217 VAL A C 1
ATOM 1785 O O . VAL A 1 217 ? 0.949 4.884 -11.619 1.00 47.19 217 VAL A O 1
ATOM 1788 N N . GLU A 1 218 ? 2.764 4.838 -12.882 1.00 46.19 218 GLU A N 1
ATOM 1789 C CA . GLU A 1 218 ? 3.512 5.872 -12.170 1.00 46.19 218 GLU A CA 1
ATOM 1790 C C . GLU A 1 218 ? 2.924 7.285 -12.186 1.00 46.19 218 GLU A C 1
ATOM 1792 O O . GLU A 1 218 ? 2.969 7.937 -11.146 1.00 46.19 218 GLU A O 1
ATOM 1797 N N . AS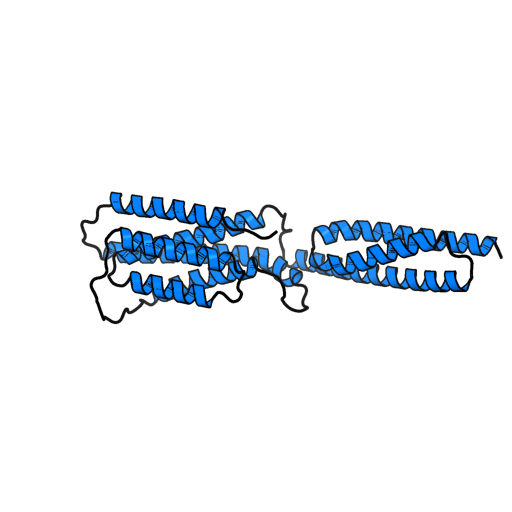P A 1 219 ? 2.309 7.768 -13.275 1.00 44.81 219 ASP A N 1
ATOM 1798 C CA . ASP A 1 219 ? 1.682 9.108 -13.309 1.00 44.81 219 ASP A CA 1
ATOM 1799 C C . ASP A 1 219 ? 0.535 9.197 -12.298 1.00 44.81 219 ASP A C 1
ATOM 1801 O O . ASP A 1 219 ? 0.287 10.252 -11.710 1.00 44.81 219 ASP A O 1
ATOM 1805 N N . VAL A 1 220 ? -0.157 8.080 -12.074 1.00 49.88 220 VAL A N 1
ATOM 1806 C CA . VAL A 1 220 ? -1.279 7.985 -11.140 1.00 49.88 220 VAL A CA 1
ATOM 1807 C C . VAL A 1 220 ? -0.794 7.656 -9.731 1.00 49.88 220 VAL A C 1
ATOM 1809 O O . VAL A 1 220 ? -1.326 8.220 -8.785 1.00 49.88 220 VAL A O 1
ATOM 1812 N N . TYR A 1 221 ? 0.202 6.784 -9.562 1.00 49.00 221 TYR A N 1
ATOM 1813 C CA . TYR A 1 221 ? 0.680 6.368 -8.240 1.00 49.00 221 TYR A CA 1
ATOM 1814 C C . TYR A 1 221 ? 1.595 7.402 -7.578 1.00 49.00 221 TYR A C 1
ATOM 1816 O O . TYR A 1 221 ? 1.436 7.651 -6.386 1.00 49.00 221 TYR A O 1
ATOM 1824 N N . LEU A 1 222 ? 2.488 8.063 -8.320 1.00 49.03 222 LEU A N 1
ATOM 1825 C CA . LEU A 1 222 ? 3.370 9.090 -7.753 1.00 49.03 222 LEU A CA 1
ATOM 1826 C C . LEU A 1 222 ? 2.572 10.350 -7.387 1.00 49.03 222 LEU A C 1
ATOM 1828 O O . LEU A 1 222 ? 2.730 10.873 -6.287 1.00 49.03 222 LEU A O 1
ATOM 1832 N N . SER A 1 223 ? 1.610 10.763 -8.223 1.00 50.94 223 SER A N 1
ATOM 1833 C CA . SER A 1 223 ? 0.692 11.874 -7.896 1.00 50.94 223 SER A CA 1
ATOM 1834 C C . SER A 1 223 ? -0.271 11.558 -6.768 1.00 50.94 223 SER A C 1
ATOM 1836 O O . SER A 1 223 ? -0.638 12.448 -5.998 1.00 50.94 223 SER A O 1
ATOM 1838 N N . LYS A 1 224 ? -0.623 10.281 -6.611 1.00 53.81 224 LYS A N 1
ATOM 1839 C CA . LYS A 1 224 ? -1.445 9.835 -5.500 1.00 53.81 224 LYS A CA 1
ATOM 1840 C C . LYS A 1 224 ? -0.650 9.517 -4.249 1.00 53.81 224 LYS A C 1
ATOM 1842 O O . LYS A 1 224 ? -1.254 9.599 -3.207 1.00 53.81 224 LYS A O 1
ATOM 1847 N N . GLY A 1 225 ? 0.645 9.220 -4.258 1.00 55.72 225 GLY A N 1
ATOM 1848 C CA . GLY A 1 225 ? 1.366 8.836 -3.033 1.00 55.72 225 GLY A CA 1
ATOM 1849 C C . GLY A 1 225 ? 1.312 9.917 -1.944 1.00 55.72 225 GLY A C 1
ATOM 1850 O O . GLY A 1 225 ? 0.921 9.647 -0.807 1.00 55.72 225 GLY A O 1
ATOM 1851 N N . GLY A 1 226 ? 1.619 11.165 -2.315 1.00 57.00 226 GLY A N 1
ATOM 1852 C CA . GLY A 1 226 ? 1.506 12.321 -1.416 1.00 57.00 226 GLY A CA 1
ATOM 1853 C C . GLY A 1 226 ? 0.057 12.682 -1.067 1.00 57.00 226 GLY A C 1
ATOM 1854 O O . GLY A 1 226 ? -0.240 12.990 0.086 1.00 57.00 226 GLY A O 1
ATOM 1855 N N . LEU A 1 227 ? -0.862 12.590 -2.034 1.00 60.75 227 LEU A N 1
ATOM 1856 C CA . LEU A 1 227 ? -2.286 12.857 -1.807 1.00 60.75 227 LEU A CA 1
ATOM 1857 C C . LEU A 1 227 ? -2.924 11.799 -0.895 1.00 60.75 227 LEU A C 1
ATOM 1859 O O . LEU A 1 227 ? -3.577 12.148 0.074 1.00 60.75 227 LEU A O 1
ATOM 1863 N N . LEU A 1 228 ? -2.663 10.520 -1.154 1.00 63.56 228 LEU A N 1
ATOM 1864 C CA . LEU A 1 228 ? -3.045 9.373 -0.337 1.00 63.56 228 LEU A CA 1
ATOM 1865 C C . LEU A 1 228 ? -2.457 9.505 1.054 1.00 63.56 228 LEU A C 1
ATOM 1867 O O . LEU A 1 228 ? -3.138 9.170 2.003 1.00 63.56 228 LEU A O 1
ATOM 1871 N N . ARG A 1 229 ? -1.232 10.018 1.215 1.00 67.31 229 ARG A N 1
ATOM 1872 C CA . ARG A 1 229 ? -0.695 10.331 2.544 1.00 67.31 229 ARG A CA 1
ATOM 1873 C C . ARG A 1 229 ? -1.559 11.335 3.296 1.00 67.31 229 ARG A C 1
ATOM 1875 O O . ARG A 1 229 ? -1.937 11.052 4.427 1.00 67.31 229 ARG A O 1
ATOM 1882 N N . ILE A 1 230 ? -1.878 12.469 2.682 1.00 69.31 230 ILE A N 1
ATOM 1883 C CA . ILE A 1 230 ? -2.698 13.506 3.320 1.00 69.31 230 ILE A CA 1
ATOM 1884 C C . ILE A 1 230 ? -4.111 12.971 3.596 1.00 69.31 230 ILE A C 1
ATOM 1886 O O . ILE A 1 230 ? -4.602 13.071 4.718 1.00 69.31 230 ILE A O 1
ATOM 1890 N N . GLU A 1 231 ? -4.737 12.331 2.605 1.00 70.38 231 GLU A N 1
ATOM 1891 C CA . GLU A 1 231 ? -6.062 11.716 2.730 1.00 70.38 231 GLU A CA 1
ATOM 1892 C C . GLU A 1 231 ? -6.090 10.628 3.810 1.00 70.38 231 GLU A C 1
ATOM 1894 O O . GLU A 1 231 ? -7.065 10.527 4.557 1.00 70.38 231 GLU A O 1
ATOM 1899 N N . PHE A 1 232 ? -5.023 9.840 3.926 1.00 74.00 232 PHE A N 1
ATOM 1900 C CA . PHE A 1 232 ? -4.887 8.790 4.925 1.00 74.00 232 PHE A CA 1
ATOM 1901 C C . PHE A 1 232 ? -4.705 9.364 6.325 1.00 74.00 232 PHE A C 1
ATOM 1903 O O . PHE A 1 232 ? -5.388 8.937 7.250 1.00 74.00 232 PHE A O 1
ATOM 1910 N N . GLU A 1 233 ? -3.817 10.347 6.502 1.00 80.50 233 GLU A N 1
ATOM 1911 C CA . GLU A 1 233 ? -3.626 11.025 7.789 1.00 80.50 233 GLU A CA 1
ATOM 1912 C C . GLU A 1 233 ? -4.931 11.677 8.262 1.00 80.50 233 GLU A C 1
ATOM 1914 O O . GLU A 1 233 ? -5.303 11.555 9.431 1.00 80.50 233 GLU A O 1
ATOM 1919 N N . ASP A 1 234 ? -5.666 12.322 7.359 1.00 82.38 234 ASP A N 1
ATOM 1920 C CA . ASP A 1 234 ? -6.957 12.922 7.682 1.00 82.38 234 ASP A CA 1
ATOM 1921 C C . ASP A 1 234 ? -8.030 11.870 7.974 1.00 82.38 234 ASP A C 1
ATOM 1923 O O . ASP A 1 234 ? -8.838 12.055 8.888 1.00 82.38 234 ASP A O 1
ATOM 1927 N N . THR A 1 235 ? -8.017 10.737 7.271 1.00 80.00 235 THR A N 1
ATOM 1928 C CA . THR A 1 235 ? -8.937 9.630 7.560 1.00 80.00 235 THR A CA 1
ATOM 1929 C C . THR A 1 235 ? -8.604 8.961 8.890 1.00 80.00 235 THR A C 1
ATOM 1931 O O . THR A 1 235 ? -9.509 8.735 9.687 1.00 80.00 235 THR A O 1
ATOM 1934 N N . LEU A 1 236 ? -7.329 8.747 9.218 1.00 81.88 236 LEU A N 1
ATOM 1935 C CA . LEU A 1 236 ? -6.910 8.260 10.534 1.00 81.88 236 LEU A CA 1
ATOM 1936 C C . LEU A 1 236 ? -7.332 9.202 11.662 1.00 81.88 236 LEU A C 1
ATOM 1938 O O . LEU A 1 236 ? -7.779 8.734 12.711 1.00 81.88 236 LEU A O 1
ATOM 1942 N N . LYS A 1 237 ? -7.222 10.522 11.465 1.00 87.88 237 LYS A N 1
ATOM 1943 C CA . LYS A 1 237 ? -7.725 11.505 12.436 1.00 87.88 237 LYS A CA 1
ATOM 1944 C C . LYS A 1 237 ? -9.236 11.375 12.616 1.00 87.88 237 LYS A C 1
ATOM 1946 O O . LYS A 1 237 ? -9.699 11.389 13.754 1.00 87.88 237 LYS A O 1
ATOM 1951 N N . LYS A 1 238 ? -9.998 11.205 11.530 1.00 86.88 238 LYS A N 1
ATOM 1952 C CA . LYS A 1 238 ? -11.454 10.980 11.588 1.00 86.88 238 LYS A CA 1
ATOM 1953 C C . LYS A 1 238 ? -11.805 9.675 12.299 1.00 86.88 238 LYS A C 1
ATOM 1955 O O . LYS A 1 238 ? -12.631 9.695 13.203 1.00 86.88 238 LYS A O 1
ATOM 1960 N N . VAL A 1 239 ? -11.130 8.576 11.961 1.00 82.06 239 VAL A N 1
ATOM 1961 C CA . VAL A 1 239 ? -11.270 7.269 12.623 1.00 82.06 239 VAL A CA 1
ATOM 1962 C C . VAL A 1 239 ? -10.958 7.388 14.115 1.00 82.06 239 VAL A C 1
ATOM 1964 O O . VAL A 1 239 ? -11.725 6.906 14.942 1.00 82.06 239 VAL A O 1
ATOM 1967 N N . SER A 1 240 ? -9.879 8.085 14.480 1.00 86.69 240 SER A N 1
ATOM 1968 C CA . SER A 1 240 ? -9.509 8.345 15.878 1.00 86.69 240 SER A CA 1
ATOM 1969 C C . SER A 1 240 ? -10.556 9.184 16.609 1.00 86.69 240 SER A C 1
ATOM 1971 O O . SER A 1 240 ? -10.881 8.909 17.763 1.00 86.69 240 SER A O 1
ATOM 1973 N N . TRP A 1 241 ? -11.095 10.209 15.949 1.00 89.12 241 TRP A N 1
ATOM 1974 C CA . TRP A 1 241 ? -12.134 11.062 16.513 1.00 89.12 241 TRP A CA 1
ATOM 1975 C C . TRP A 1 241 ? -13.435 10.282 16.744 1.00 89.12 241 TRP A C 1
ATOM 1977 O O . TRP A 1 241 ? -13.937 10.283 17.866 1.00 89.12 241 TRP A O 1
ATOM 1987 N N . LYS A 1 242 ? -13.902 9.518 15.748 1.00 84.94 242 LYS A N 1
ATOM 1988 C CA . LYS A 1 242 ? -15.068 8.626 15.866 1.00 84.94 242 LYS A CA 1
ATOM 1989 C C . LYS A 1 242 ? -14.882 7.540 16.919 1.00 84.94 242 LYS A C 1
ATOM 1991 O O . LYS A 1 242 ? -15.792 7.252 17.685 1.00 84.94 242 LYS A O 1
ATOM 1996 N N . MET A 1 243 ? -13.681 6.980 17.023 1.00 84.69 243 MET A N 1
ATOM 1997 C CA . MET A 1 243 ? -13.338 6.049 18.096 1.00 84.69 243 MET A CA 1
ATOM 1998 C C . MET A 1 243 ? -13.513 6.690 19.481 1.00 84.69 243 MET A C 1
ATOM 2000 O O . MET A 1 243 ? -14.024 6.059 20.403 1.00 84.69 243 MET A O 1
ATOM 2004 N N . ASN A 1 244 ? -13.095 7.945 19.649 1.00 86.19 244 ASN A N 1
ATOM 2005 C CA . ASN A 1 244 ? -13.246 8.659 20.917 1.00 86.19 244 ASN A CA 1
ATOM 2006 C C . ASN A 1 244 ? -14.704 9.051 21.208 1.00 86.19 244 ASN A C 1
ATOM 2008 O O . ASN A 1 244 ? -15.107 9.027 22.372 1.00 86.19 244 ASN A O 1
ATOM 2012 N N . GLU A 1 245 ? -15.491 9.364 20.176 1.00 85.12 245 GLU A N 1
ATOM 2013 C CA . GLU A 1 245 ? -16.945 9.549 20.274 1.00 85.12 245 GLU A CA 1
ATOM 2014 C C . GLU A 1 245 ? -17.604 8.271 20.819 1.00 85.12 245 GLU A C 1
ATOM 2016 O O . GLU A 1 245 ? -18.169 8.298 21.915 1.00 85.12 245 GLU A O 1
ATOM 2021 N N . LEU A 1 246 ? -17.361 7.121 20.174 1.00 81.25 246 LEU A N 1
ATOM 2022 C CA . LEU A 1 246 ? -17.856 5.810 20.616 1.00 81.25 246 LEU A CA 1
ATOM 2023 C C . LEU A 1 246 ? -17.433 5.466 22.053 1.00 81.25 246 LEU A C 1
ATOM 2025 O O . LEU A 1 246 ? -18.234 4.976 22.849 1.00 81.25 246 LEU A O 1
ATOM 2029 N N . LYS A 1 247 ? -16.176 5.737 22.431 1.00 83.12 247 LYS A N 1
ATOM 2030 C CA . LYS A 1 247 ? -15.702 5.537 23.815 1.00 83.12 247 LYS A CA 1
ATOM 2031 C C . LYS A 1 247 ? -16.497 6.365 24.818 1.00 83.12 247 LYS A C 1
ATOM 2033 O O . LYS A 1 247 ? -16.804 5.868 25.903 1.00 83.12 247 LYS A O 1
ATOM 2038 N N . THR A 1 248 ? -16.794 7.615 24.479 1.00 82.75 248 THR A N 1
ATOM 2039 C CA . THR A 1 248 ? -17.512 8.544 25.359 1.00 82.75 248 THR A CA 1
ATOM 2040 C C . THR A 1 248 ? -18.958 8.093 25.549 1.00 82.75 248 THR A C 1
ATOM 2042 O O . THR A 1 248 ? -19.412 7.990 26.688 1.00 82.75 248 THR A O 1
ATOM 2045 N N . GLU A 1 249 ? -19.644 7.728 24.464 1.00 77.31 249 GLU A N 1
ATOM 2046 C CA . GLU A 1 249 ? -21.016 7.197 24.486 1.00 77.31 249 GLU A CA 1
ATOM 2047 C C . GLU A 1 249 ? -21.129 5.886 25.275 1.00 77.31 249 GLU A C 1
ATOM 2049 O O . GLU A 1 249 ? -22.055 5.670 26.060 1.00 77.31 249 GLU A O 1
ATOM 2054 N N . LEU A 1 250 ? -20.148 4.996 25.119 1.00 72.50 250 LEU A N 1
ATOM 2055 C CA . LEU A 1 250 ? -20.120 3.739 25.861 1.00 72.50 250 LEU A CA 1
ATOM 2056 C C . LEU A 1 250 ? -19.808 3.948 27.347 1.00 72.50 250 LEU A C 1
ATOM 2058 O O . LEU A 1 250 ? -20.308 3.192 28.178 1.00 72.50 250 LEU A O 1
ATOM 2062 N N . SER A 1 251 ? -18.995 4.949 27.690 1.00 71.88 251 SER A N 1
ATOM 2063 C CA . SER A 1 251 ? -18.634 5.255 29.081 1.00 71.88 251 SER A CA 1
ATOM 2064 C C . SER A 1 251 ? -19.774 5.928 29.844 1.00 71.88 251 SER A C 1
ATOM 2066 O O . SER A 1 251 ? -19.927 5.678 31.035 1.00 71.88 251 SER A O 1
ATOM 2068 N N . SER A 1 252 ? -20.601 6.740 29.178 1.00 66.94 252 SER A N 1
ATOM 2069 C CA . SER A 1 252 ? -21.762 7.392 29.804 1.00 66.94 252 SER A CA 1
ATOM 2070 C C . SER A 1 252 ? -22.903 6.420 30.125 1.00 66.94 252 SER A C 1
ATOM 2072 O O . SER A 1 252 ? -23.707 6.687 31.014 1.00 66.94 252 SER A O 1
ATOM 2074 N N . THR A 1 253 ? -22.952 5.280 29.434 1.00 61.25 253 THR A N 1
ATOM 2075 C CA . THR A 1 253 ? -24.049 4.305 29.530 1.00 61.25 253 THR A CA 1
ATOM 2076 C C . THR A 1 253 ? -23.771 3.182 30.545 1.00 61.25 253 THR A C 1
ATOM 2078 O O . THR A 1 253 ? -24.661 2.396 30.865 1.00 61.25 253 THR A O 1
ATOM 2081 N N . ARG A 1 254 ? -22.546 3.064 31.080 1.00 57.09 254 ARG A N 1
ATOM 2082 C CA . ARG A 1 254 ? -22.118 1.871 31.835 1.00 57.09 254 ARG A CA 1
ATOM 2083 C C . ARG A 1 254 ? -22.073 2.056 33.348 1.00 57.09 254 ARG A C 1
ATOM 2085 O O . ARG A 1 254 ? -21.253 2.799 33.874 1.00 57.09 254 ARG A O 1
ATOM 2092 N N . VAL A 1 255 ? -22.873 1.236 34.028 1.00 48.56 255 VAL A N 1
ATOM 2093 C CA . VAL A 1 255 ? -22.724 0.833 35.432 1.00 48.56 255 VAL A CA 1
ATOM 2094 C C . VAL A 1 255 ? -22.318 -0.643 35.399 1.00 48.56 255 VAL A C 1
ATOM 2096 O O . VAL A 1 255 ? -23.156 -1.493 35.114 1.00 48.56 255 VAL A O 1
ATOM 2099 N N . GLY A 1 256 ? -21.038 -0.974 35.573 1.00 56.81 256 GLY A N 1
ATOM 2100 C CA . GLY A 1 256 ? -20.600 -2.374 35.532 1.00 56.81 256 GLY A CA 1
ATOM 2101 C C . GLY A 1 256 ? -19.195 -2.596 36.087 1.00 56.81 256 GLY A C 1
ATOM 2102 O O . GLY A 1 256 ? -18.250 -1.951 35.636 1.00 56.81 256 GLY A O 1
ATOM 2103 N N . ASP A 1 257 ? -19.097 -3.537 37.028 1.00 55.09 257 ASP A N 1
ATOM 2104 C CA . ASP A 1 257 ? -17.916 -3.953 37.805 1.00 55.09 257 ASP A CA 1
ATOM 2105 C C . ASP A 1 257 ? -16.917 -4.826 37.007 1.00 55.09 257 ASP A C 1
ATOM 2107 O O . ASP A 1 257 ? -16.445 -5.852 37.496 1.00 55.09 257 ASP A O 1
ATOM 2111 N N . GLU A 1 258 ? -16.597 -4.484 35.753 1.00 63.28 258 GLU A N 1
ATOM 2112 C CA . GLU A 1 258 ? -15.505 -5.190 35.061 1.00 63.28 258 GLU A CA 1
ATOM 2113 C C . GLU A 1 258 ? -14.142 -4.670 35.526 1.00 63.28 258 GLU A C 1
ATOM 2115 O O . GLU A 1 258 ? -13.876 -3.467 35.476 1.00 63.28 258 GLU A O 1
ATOM 2120 N N . ASP A 1 259 ? -13.271 -5.599 35.924 1.00 71.38 259 ASP A N 1
ATOM 2121 C CA . ASP A 1 259 ? -11.893 -5.326 36.317 1.00 71.38 259 ASP A CA 1
ATOM 2122 C C . ASP A 1 259 ? -11.082 -4.734 35.137 1.00 71.38 259 ASP A C 1
ATOM 2124 O O . ASP A 1 259 ? -10.873 -5.408 34.118 1.00 71.38 259 ASP A O 1
ATOM 2128 N N . PRO A 1 260 ? -10.602 -3.481 35.251 1.00 72.69 260 PRO A N 1
ATOM 2129 C CA . PRO A 1 260 ? -9.776 -2.840 34.231 1.00 72.69 260 PRO A CA 1
ATOM 2130 C C . PRO A 1 260 ? -8.477 -3.598 33.929 1.00 72.69 260 PRO A C 1
ATOM 2132 O O . PRO A 1 260 ? -7.950 -3.482 32.820 1.00 72.69 260 PRO A O 1
ATOM 2135 N N . GLU A 1 261 ? -7.948 -4.355 34.893 1.00 79.19 261 GLU A N 1
ATOM 2136 C CA . GLU A 1 261 ? -6.664 -5.049 34.775 1.00 79.19 261 GLU A CA 1
ATOM 2137 C C . GLU A 1 261 ? -6.749 -6.210 33.775 1.00 79.19 261 GLU A C 1
ATOM 2139 O O . GLU A 1 261 ? -5.954 -6.284 32.833 1.00 79.19 261 GLU A O 1
ATOM 2144 N N . THR A 1 262 ? -7.802 -7.025 33.875 1.00 76.38 262 THR A N 1
ATOM 2145 C CA . THR A 1 262 ? -8.111 -8.094 32.908 1.00 76.38 262 THR A CA 1
ATOM 2146 C C . THR A 1 262 ? -8.246 -7.558 31.473 1.00 76.38 262 THR A C 1
ATOM 2148 O O . THR A 1 262 ? -7.812 -8.188 30.504 1.00 76.38 262 THR A O 1
ATOM 2151 N N . TRP A 1 263 ? -8.819 -6.363 31.315 1.00 76.38 263 TRP A N 1
ATOM 2152 C CA . TRP A 1 263 ? -9.026 -5.746 30.007 1.00 76.38 263 TRP A CA 1
ATOM 2153 C C . TRP A 1 263 ? -7.746 -5.209 29.369 1.00 76.38 263 TRP A C 1
ATOM 2155 O O . TRP A 1 263 ? -7.520 -5.373 28.166 1.00 76.38 263 TRP A O 1
ATOM 2165 N N . ASN A 1 264 ? -6.902 -4.577 30.180 1.00 82.12 264 ASN A N 1
ATOM 2166 C CA . ASN A 1 264 ? -5.609 -4.081 29.732 1.00 82.12 264 ASN A CA 1
ATOM 2167 C C . ASN A 1 264 ? -4.712 -5.239 29.293 1.00 82.12 264 ASN A C 1
ATOM 2169 O O . ASN A 1 264 ? -4.114 -5.160 28.222 1.00 82.12 264 ASN A O 1
ATOM 2173 N N . HIS A 1 265 ? -4.723 -6.348 30.037 1.00 85.62 265 HIS A N 1
ATOM 2174 C CA . HIS A 1 265 ? -3.990 -7.553 29.661 1.00 85.62 265 HIS A CA 1
ATOM 2175 C C . HIS A 1 265 ? -4.440 -8.101 28.296 1.00 85.62 265 HIS A C 1
ATOM 2177 O O . HIS A 1 265 ? -3.612 -8.395 27.435 1.00 85.62 265 HIS A O 1
ATOM 2183 N N . LEU A 1 266 ? -5.754 -8.197 28.051 1.00 85.38 266 LEU A N 1
ATOM 2184 C CA . LEU A 1 266 ? -6.282 -8.649 26.757 1.00 85.38 266 LEU A CA 1
ATOM 2185 C C . LEU A 1 266 ? -5.843 -7.724 25.612 1.00 85.38 266 LEU A C 1
ATOM 2187 O O . LEU A 1 266 ? -5.459 -8.195 24.538 1.00 85.38 266 LEU A O 1
ATOM 2191 N N . LYS A 1 267 ? -5.884 -6.407 25.837 1.00 86.44 267 LYS A N 1
ATOM 2192 C CA . LYS A 1 267 ? -5.450 -5.406 24.856 1.00 86.44 267 LYS A CA 1
ATOM 2193 C C . LYS A 1 267 ? -3.966 -5.555 24.521 1.00 86.44 267 LYS A C 1
ATOM 2195 O O . LYS A 1 267 ? -3.630 -5.597 23.341 1.00 86.44 267 LYS A O 1
ATOM 2200 N N . GLU A 1 268 ? -3.110 -5.671 25.532 1.00 88.88 268 GLU A N 1
ATOM 2201 C CA . GLU A 1 268 ? -1.659 -5.821 25.369 1.00 88.88 268 GLU A CA 1
ATOM 2202 C C . GLU A 1 268 ? -1.298 -7.101 24.613 1.00 88.88 268 GLU A C 1
ATOM 2204 O O . GLU A 1 268 ? -0.558 -7.049 23.630 1.00 88.88 268 GLU A O 1
ATOM 2209 N N . GLU A 1 269 ? -1.878 -8.242 24.997 1.00 89.00 269 GLU A N 1
ATOM 2210 C CA . GLU A 1 269 ? -1.658 -9.506 24.286 1.00 89.00 269 GLU A CA 1
ATOM 2211 C C . GLU A 1 269 ? -2.082 -9.427 22.820 1.00 89.00 269 GLU A C 1
ATOM 2213 O O . GLU A 1 269 ? -1.422 -9.974 21.932 1.00 89.00 269 GLU A O 1
ATOM 2218 N N . THR A 1 270 ? -3.208 -8.764 22.557 1.00 88.50 270 THR A N 1
ATOM 2219 C CA . THR A 1 270 ? -3.714 -8.634 21.194 1.00 88.50 270 THR A CA 1
ATOM 2220 C C . THR A 1 270 ? -2.834 -7.679 20.380 1.00 88.50 270 THR A C 1
ATOM 2222 O O . THR A 1 270 ? -2.561 -7.955 19.214 1.00 88.50 270 THR A O 1
ATOM 2225 N N . GLU A 1 271 ? -2.317 -6.607 20.988 1.00 89.75 271 GLU A N 1
ATOM 2226 C CA . GLU A 1 271 ? -1.385 -5.671 20.349 1.00 89.75 271 GLU A CA 1
ATOM 2227 C C . GLU A 1 271 ? -0.054 -6.342 19.969 1.00 89.75 271 GLU A C 1
ATOM 2229 O O . GLU A 1 271 ? 0.443 -6.134 18.858 1.00 89.75 271 GLU A O 1
ATOM 2234 N N . VAL A 1 272 ? 0.475 -7.222 20.826 1.00 91.62 272 VAL A N 1
ATOM 2235 C CA . VAL A 1 272 ? 1.646 -8.053 20.497 1.00 91.62 272 VAL A CA 1
ATOM 2236 C C . VAL A 1 272 ? 1.357 -8.939 19.283 1.00 91.62 272 VAL A C 1
ATOM 2238 O O . VAL A 1 272 ? 2.133 -8.934 18.327 1.00 91.62 272 VAL A O 1
ATOM 2241 N N . GLY A 1 273 ? 0.211 -9.626 19.261 1.00 91.06 273 GLY A N 1
ATOM 2242 C CA . GLY A 1 273 ? -0.166 -10.486 18.137 1.00 91.06 273 GLY A CA 1
ATOM 2243 C C . GLY A 1 273 ? -0.366 -9.727 16.817 1.00 91.06 273 GLY A C 1
ATOM 2244 O O . GLY A 1 273 ? 0.056 -10.210 15.768 1.00 91.06 273 GLY A O 1
ATOM 2245 N N . ILE A 1 274 ? -0.934 -8.512 16.840 1.00 88.56 274 ILE A N 1
ATOM 2246 C CA . ILE A 1 274 ? -0.998 -7.647 15.644 1.00 88.56 274 ILE A CA 1
ATOM 2247 C C . ILE A 1 274 ? 0.406 -7.361 15.119 1.00 88.56 274 ILE A C 1
ATOM 2249 O O . ILE A 1 274 ? 0.657 -7.447 13.916 1.00 88.56 274 ILE A O 1
ATOM 2253 N N . LYS A 1 275 ? 1.310 -6.966 16.020 1.00 89.19 275 LYS A N 1
ATOM 2254 C CA . LYS A 1 275 ? 2.671 -6.592 15.651 1.00 89.19 275 LYS A CA 1
ATOM 2255 C C . LYS A 1 275 ? 3.392 -7.769 15.001 1.00 89.19 275 LYS A C 1
ATOM 2257 O O . LYS A 1 275 ? 4.049 -7.582 13.986 1.00 89.19 275 LYS A O 1
ATOM 2262 N N . GLU A 1 276 ? 3.219 -8.977 15.531 1.00 90.12 276 GLU A N 1
ATOM 2263 C CA . GLU A 1 276 ? 3.741 -10.205 14.922 1.00 90.12 276 GLU A CA 1
ATOM 2264 C C . GLU A 1 276 ? 3.159 -10.459 13.525 1.00 90.12 276 GLU A C 1
ATOM 2266 O O . GLU A 1 276 ? 3.913 -10.757 12.602 1.00 90.12 276 GLU A O 1
ATOM 2271 N N . ILE A 1 277 ? 1.845 -10.289 13.337 1.00 90.06 277 ILE A N 1
ATOM 2272 C CA . ILE A 1 277 ? 1.198 -10.455 12.024 1.00 90.06 277 ILE A CA 1
ATOM 2273 C C . ILE A 1 277 ? 1.798 -9.497 10.988 1.00 90.06 277 ILE A C 1
ATOM 2275 O O . ILE A 1 277 ? 2.133 -9.930 9.887 1.00 90.06 277 ILE A O 1
ATOM 2279 N N . TRP A 1 278 ? 1.963 -8.216 11.329 1.00 88.00 278 TRP A N 1
ATOM 2280 C CA . TRP A 1 278 ? 2.505 -7.225 10.393 1.00 88.00 278 TRP A CA 1
ATOM 2281 C C . TRP A 1 278 ? 4.018 -7.326 10.200 1.00 88.00 278 TRP A C 1
ATOM 2283 O O . TRP A 1 278 ? 4.497 -7.036 9.110 1.00 88.00 278 TRP A O 1
ATOM 2293 N N . ASN A 1 279 ? 4.772 -7.783 11.201 1.00 86.31 279 ASN A N 1
ATOM 2294 C CA . ASN A 1 279 ? 6.202 -8.062 11.042 1.00 86.31 279 ASN A CA 1
ATOM 2295 C C . ASN A 1 279 ? 6.464 -9.248 10.102 1.00 86.31 279 ASN A C 1
ATOM 2297 O O . ASN A 1 279 ? 7.511 -9.297 9.466 1.00 86.31 279 ASN A O 1
ATOM 2301 N N . ASN A 1 280 ? 5.519 -10.188 10.013 1.00 85.25 280 ASN A N 1
ATOM 2302 C CA . ASN A 1 280 ? 5.565 -11.333 9.101 1.00 85.25 280 ASN A CA 1
ATOM 2303 C C . ASN A 1 280 ? 4.945 -11.025 7.728 1.00 85.25 280 ASN A C 1
ATOM 2305 O O . ASN A 1 280 ? 4.665 -11.946 6.957 1.00 85.25 280 ASN A O 1
ATOM 2309 N N . LEU A 1 281 ? 4.660 -9.754 7.432 1.00 80.12 281 LEU A N 1
ATOM 2310 C CA . LEU A 1 281 ? 4.164 -9.356 6.127 1.00 80.12 281 LEU A CA 1
ATOM 2311 C C . LEU A 1 281 ? 5.285 -9.559 5.099 1.00 80.12 281 LEU A C 1
ATOM 2313 O O . LEU A 1 281 ? 6.202 -8.747 5.012 1.00 80.12 281 LEU A O 1
ATOM 2317 N N . ASP A 1 282 ? 5.193 -10.633 4.314 1.00 67.38 282 ASP A N 1
ATOM 2318 C CA . ASP A 1 282 ? 6.013 -10.796 3.114 1.00 67.38 282 ASP A CA 1
ATOM 2319 C C . ASP A 1 282 ? 5.625 -9.693 2.129 1.00 67.38 282 ASP A C 1
ATOM 2321 O O . ASP A 1 282 ? 4.586 -9.742 1.465 1.00 67.38 282 ASP A O 1
ATOM 2325 N N . ILE A 1 283 ? 6.443 -8.652 2.068 1.00 62.91 283 ILE A N 1
ATOM 2326 C CA . ILE A 1 283 ? 6.407 -7.698 0.973 1.00 62.91 283 ILE A CA 1
ATOM 2327 C C . ILE A 1 283 ? 7.283 -8.341 -0.094 1.00 62.91 283 ILE A C 1
ATOM 2329 O O . ILE A 1 283 ? 8.506 -8.300 0.010 1.00 62.91 283 ILE A O 1
ATOM 2333 N N . GLU A 1 284 ? 6.663 -9.035 -1.052 1.00 51.38 284 GLU A N 1
ATOM 2334 C CA . GLU A 1 284 ? 7.373 -9.481 -2.252 1.00 51.38 284 GLU A CA 1
ATOM 2335 C C . GLU A 1 284 ? 7.941 -8.220 -2.925 1.00 51.38 284 GLU A C 1
ATOM 2337 O O . GLU A 1 284 ? 7.184 -7.415 -3.465 1.00 51.38 284 GLU A O 1
ATOM 2342 N N . SER A 1 285 ? 9.253 -8.004 -2.777 1.00 42.47 285 SER A N 1
ATOM 2343 C CA . SER A 1 285 ? 10.009 -6.914 -3.405 1.00 42.47 285 SER A CA 1
ATOM 2344 C C . SER A 1 285 ? 10.248 -7.182 -4.880 1.00 42.47 285 SER A C 1
ATOM 2346 O O . SER A 1 285 ? 10.674 -8.327 -5.173 1.00 42.47 285 SER A O 1
#

Organism: Trema orientale (NCBI:txid63057)

Radius of gyration: 29.14 Å; Cα contacts (8 Å, |Δi|>4): 168; chains: 1; bounding box: 72×38×89 Å

Foldseek 3Di:
DVVVLVVLLVVLLVLLVVLVVLLVVVVVLCVLPVLCVVLSVVLVVLSVVLNVCSVVDDDPVSSVVSVVSSVVSVVSSVVSVVVSVVLVVLCVVLVQDSDDPPPQPVVLLVLLLLLLLLVLLVLLLCLVPLCSLVVLVVLLVVLVVLCPDPPQLLSVLSNVLSVLSNVLSVVLVSHRDPDPDPPDDDPLRVVLSVLSVVLSSVSSVLQVDDDDPDDSPCSVNSSVSVVVVVVSVVSSVVSVVSSVVSVVVSVVPDDDDDDVVSSVVSSVVSSVVSVVSSVPRPSPD

pLDDT: mean 73.93, std 12.96, range [37.91, 93.0]

Nearest PDB structures (foldseek):
  7u8r-assembly1_h  TM=2.103E-01  e=1.433E+00  Sus scrofa
  7fda-assembly1_T  TM=1.852E-01  e=1.968E+00  Saccharomyces cerevisiae S288C
  7uwa-assembly1_c  TM=1.870E-01  e=3.884E+00  Citrus x limon

Solvent-accessible surface area (backbone atoms only — not comparable to full-atom values): 16513 Å² total; per-residue (Å²): 114,69,70,63,53,54,50,52,48,51,54,51,52,52,52,50,50,52,50,52,55,50,48,55,60,46,45,63,57,33,75,77,36,72,92,49,47,69,66,48,49,53,49,50,54,52,49,55,52,53,59,66,43,61,88,68,58,86,47,72,68,50,46,55,51,50,50,54,51,50,54,52,49,50,54,49,52,51,52,50,52,50,52,52,51,55,49,53,52,51,36,61,75,68,68,38,69,82,82,56,88,73,61,56,60,59,51,50,53,53,49,57,48,52,53,51,51,51,51,50,53,48,52,57,68,38,57,78,44,73,53,35,69,61,54,52,47,51,50,48,52,49,47,59,67,65,50,86,52,99,75,49,56,56,51,52,44,51,46,52,47,50,52,51,51,54,49,53,48,54,72,69,64,65,68,58,69,96,66,94,60,84,82,73,75,52,73,70,55,52,53,51,51,50,54,55,55,51,49,53,50,53,50,35,63,72,72,62,78,82,84,78,83,90,54,70,64,57,72,56,47,52,60,34,51,57,50,50,47,53,55,45,54,54,45,50,50,49,53,52,49,51,52,51,51,53,52,51,59,55,58,76,72,61,88,74,94,72,63,65,65,66,52,51,52,54,51,52,57,49,51,53,51,47,51,53,48,61,72,65,55,74,72,86,124

Secondary structure (DSSP, 8-state):
-HHHHHHHHHHHHHHHHHHHHHHHHHHHHHHT-GGGHHHHHHHHHHHHHHHHHHTT--SHHHHHHHHHHHHHHHHHHHHHHHHHHHHHHHHHHTTPPP--TTHHHHHHHHHHHHHHHHHHHHHHHHTTSTTHHHHHHHHHHHHHHT--STT-HHHHHHHHHHHHHHHHHHHTT-PPP---S-----HHHHHHHHHHHHHHHHHHHHHS-----SS-HHHHHHHHHHHHHHHHHHHHHHHHHHHHHHHHHHHHT------HHHHHHHHHHHHHHHHHHHHT-----

Sequence (285 aa):
MALNRHLRRAEMACTITDIVIQSRAMQKKIEELDGFRDEFWAISNATSYAAAMVDHLFTEEEFRRAEMTIVYITSRAQALSKRINEFEEKCQRYNIPKLTDSETIVDQVTRVYAISRHLIEYFLLMAKRDDIEFKIDNVSVIVRYLRVKHNSNIIKSFSSVVELVKKKIRDSGKRSMDLEENVSYDETEVEFHHMILQEVLRLDVALYSPHLPMMSVEDVYLSKGGLLRIEFEDTLKKVSWKMNELKTELSSTRVGDEDPETWNHLKEETEVGIKEIWNNLDIES